Protein AF-A0A7K4NMZ0-F1 (afdb_monomer_lite)

Organism: NCBI:txid2511932

Structure (mmCIF, N/CA/C/O backbone):
data_AF-A0A7K4NMZ0-F1
#
_entry.id   AF-A0A7K4NMZ0-F1
#
loop_
_atom_site.group_PDB
_atom_site.id
_atom_site.type_symbol
_atom_site.label_atom_id
_atom_site.label_alt_id
_atom_site.label_comp_id
_atom_site.label_asym_id
_atom_site.label_entity_id
_atom_site.label_seq_id
_atom_site.pdbx_PDB_ins_code
_atom_site.Cartn_x
_atom_site.Cartn_y
_atom_site.Cartn_z
_atom_site.occupancy
_atom_site.B_iso_or_equiv
_atom_site.auth_seq_id
_atom_site.auth_comp_id
_atom_site.auth_asym_id
_atom_site.auth_atom_id
_atom_site.pdbx_PDB_model_num
ATOM 1 N N . MET A 1 1 ? 37.379 -1.706 27.974 1.00 52.47 1 MET A N 1
ATOM 2 C CA . MET A 1 1 ? 37.315 -2.551 26.764 1.00 52.47 1 MET A CA 1
ATOM 3 C C . MET A 1 1 ? 36.495 -1.760 25.769 1.00 52.47 1 MET A C 1
ATOM 5 O O . MET A 1 1 ? 35.440 -1.287 26.168 1.00 52.47 1 MET A O 1
ATOM 9 N N . THR A 1 2 ? 37.007 -1.510 24.569 1.00 62.53 2 THR A N 1
ATOM 10 C CA . THR A 1 2 ? 36.270 -0.811 23.509 1.00 62.53 2 THR A CA 1
ATOM 11 C C . THR A 1 2 ? 35.179 -1.732 22.975 1.00 62.53 2 THR A C 1
ATOM 13 O O . THR A 1 2 ? 35.456 -2.869 22.596 1.00 62.53 2 THR A O 1
ATOM 16 N N . GLU A 1 3 ? 33.929 -1.272 22.975 1.00 70.31 3 GLU A N 1
ATOM 17 C CA . GLU A 1 3 ? 32.850 -2.012 22.321 1.00 70.31 3 GLU A CA 1
ATOM 18 C C . GLU A 1 3 ? 33.030 -1.940 20.805 1.00 70.31 3 GLU A C 1
ATOM 20 O O . GLU A 1 3 ? 33.290 -0.875 20.247 1.00 70.31 3 GLU A O 1
ATOM 25 N N . GLN A 1 4 ? 32.898 -3.078 20.132 1.00 81.19 4 GLN A N 1
ATOM 26 C CA . GLN A 1 4 ? 32.956 -3.170 18.675 1.00 81.19 4 GLN A CA 1
ATOM 27 C C . GLN A 1 4 ? 31.552 -3.390 18.126 1.00 81.19 4 GLN A C 1
ATOM 29 O O . GLN A 1 4 ? 30.765 -4.152 18.684 1.00 81.19 4 GLN A O 1
ATOM 34 N N . CYS A 1 5 ? 31.235 -2.724 17.020 1.00 77.19 5 CYS A N 1
ATOM 35 C CA . CYS A 1 5 ? 29.976 -2.923 16.323 1.00 77.19 5 CYS A CA 1
ATOM 36 C C . CYS A 1 5 ? 29.894 -4.368 15.790 1.00 77.19 5 CYS A C 1
ATOM 38 O O . CYS A 1 5 ? 30.730 -4.738 14.962 1.00 77.19 5 CYS A O 1
ATOM 40 N N . PRO A 1 6 ? 28.881 -5.171 16.170 1.00 75.31 6 PRO A N 1
ATOM 41 C CA . PRO A 1 6 ? 28.764 -6.559 15.717 1.00 75.31 6 PRO A CA 1
ATOM 42 C C . PRO A 1 6 ? 28.490 -6.684 14.210 1.00 75.31 6 PRO A C 1
ATOM 44 O O . PRO A 1 6 ? 28.797 -7.716 13.623 1.00 75.31 6 PRO A O 1
ATOM 47 N N . MET A 1 7 ? 27.961 -5.633 13.570 1.00 72.81 7 MET A N 1
ATOM 48 C CA . MET A 1 7 ? 27.613 -5.633 12.142 1.00 72.81 7 MET A CA 1
ATOM 49 C C . MET A 1 7 ? 28.792 -5.320 11.208 1.00 72.81 7 MET A C 1
ATOM 51 O O . MET A 1 7 ? 28.787 -5.751 10.060 1.00 72.81 7 MET A O 1
ATOM 55 N N . CYS A 1 8 ? 29.801 -4.564 11.666 1.00 81.88 8 CYS A N 1
ATOM 56 C CA . CYS A 1 8 ? 30.932 -4.148 10.817 1.00 81.88 8 CYS A CA 1
ATOM 57 C C . CYS A 1 8 ? 32.322 -4.271 11.468 1.00 81.88 8 CYS A C 1
ATOM 59 O O . CYS A 1 8 ? 33.316 -3.874 10.863 1.00 81.88 8 CYS A O 1
ATOM 61 N N . GLY A 1 9 ? 32.412 -4.771 12.704 1.00 78.94 9 GLY A N 1
ATOM 62 C CA . GLY A 1 9 ? 33.664 -4.952 13.450 1.00 78.94 9 GLY A CA 1
ATOM 63 C C . GLY A 1 9 ? 34.368 -3.661 13.887 1.00 78.94 9 GLY A C 1
ATOM 64 O O . GLY A 1 9 ? 35.437 -3.723 14.488 1.00 78.94 9 GLY A O 1
ATOM 65 N N . LYS A 1 10 ? 33.808 -2.481 13.592 1.00 80.94 10 LYS A N 1
ATOM 66 C CA . LYS A 1 10 ? 34.442 -1.194 13.903 1.00 80.94 10 LYS A CA 1
ATOM 67 C C . LYS A 1 10 ? 34.235 -0.812 15.368 1.00 80.94 10 LYS A C 1
ATOM 69 O O . LYS A 1 10 ? 33.124 -0.929 15.882 1.00 80.94 10 LYS A O 1
ATOM 74 N N . GLU A 1 11 ? 35.291 -0.339 16.025 1.00 79.12 11 GLU A N 1
ATOM 75 C CA . GLU A 1 11 ? 35.222 0.159 17.403 1.00 79.12 11 GLU A CA 1
ATOM 76 C C . GLU A 1 11 ? 34.283 1.370 17.521 1.00 79.12 11 GLU A C 1
ATOM 78 O O . GLU A 1 11 ? 34.270 2.254 16.659 1.00 79.12 11 GLU A O 1
ATOM 83 N N . ARG A 1 12 ? 33.500 1.403 18.603 1.00 75.00 12 ARG A N 1
ATOM 84 C CA . ARG A 1 12 ? 32.685 2.547 19.013 1.00 75.00 12 ARG A CA 1
ATOM 85 C C . ARG A 1 12 ? 33.610 3.667 19.480 1.00 75.00 12 ARG A C 1
ATOM 87 O O . ARG A 1 12 ? 34.435 3.447 20.365 1.00 75.00 12 ARG A O 1
ATOM 94 N N . ALA A 1 13 ? 33.463 4.864 18.917 1.00 73.19 13 ALA A N 1
ATOM 95 C CA . ALA A 1 13 ? 34.105 6.050 19.473 1.00 73.19 13 ALA A CA 1
ATOM 96 C C . ALA A 1 13 ? 33.302 6.564 20.681 1.00 73.19 13 ALA A C 1
ATOM 98 O O . ALA A 1 13 ? 32.078 6.423 20.730 1.00 73.19 13 ALA A O 1
ATOM 99 N N . ASP A 1 14 ? 33.990 7.148 21.662 1.00 65.56 14 ASP A N 1
ATOM 100 C CA . ASP A 1 14 ? 33.364 7.591 22.910 1.00 65.56 14 ASP A CA 1
ATOM 101 C C . ASP A 1 14 ? 32.238 8.611 22.660 1.00 65.56 14 ASP A C 1
ATOM 103 O O . ASP A 1 14 ? 32.416 9.595 21.942 1.00 65.56 14 ASP A O 1
ATOM 107 N N . GLY A 1 15 ? 31.071 8.369 23.269 1.00 67.25 15 GLY A N 1
ATOM 108 C CA . GLY A 1 15 ? 29.887 9.228 23.144 1.00 67.25 15 GLY A CA 1
ATOM 109 C C . GLY A 1 15 ? 29.023 9.002 21.895 1.00 67.25 15 GLY A C 1
ATOM 110 O O . GLY A 1 15 ? 28.230 9.878 21.564 1.00 67.25 15 GLY A O 1
ATOM 111 N N . GLN A 1 16 ? 29.166 7.873 21.187 1.00 66.50 16 GLN A N 1
ATOM 112 C CA . GLN A 1 16 ? 28.324 7.529 20.030 1.00 66.50 16 GLN A CA 1
ATOM 113 C C . GLN A 1 16 ? 27.330 6.408 20.347 1.00 66.50 16 GLN A C 1
ATOM 115 O O . GLN A 1 16 ? 27.734 5.267 20.566 1.00 66.50 16 GLN A O 1
ATOM 120 N N . ASP A 1 17 ? 26.034 6.717 20.275 1.00 74.94 17 ASP A N 1
ATOM 121 C CA . ASP A 1 17 ? 24.951 5.734 20.437 1.00 74.94 17 ASP A CA 1
ATOM 122 C C . ASP A 1 17 ? 24.754 4.855 19.184 1.00 74.94 17 ASP A C 1
ATOM 124 O O . ASP A 1 17 ? 24.122 3.805 19.243 1.00 74.94 17 ASP A O 1
ATOM 128 N N . TYR A 1 18 ? 25.318 5.245 18.034 1.00 77.44 18 TYR A N 1
ATOM 129 C CA . TYR A 1 18 ? 25.143 4.568 16.745 1.00 77.44 18 TYR A CA 1
ATOM 130 C C . TYR A 1 18 ? 26.445 4.462 15.939 1.00 77.44 18 TYR A C 1
ATOM 132 O O . TYR A 1 18 ? 27.335 5.310 16.006 1.00 77.44 18 TYR A O 1
ATOM 140 N N . CYS A 1 19 ? 26.563 3.400 15.140 1.00 80.12 19 CYS A N 1
ATOM 141 C CA . CYS A 1 19 ? 27.737 3.130 14.322 1.00 80.12 19 CYS A CA 1
ATOM 142 C C . CYS A 1 19 ? 27.757 3.986 13.044 1.00 80.12 19 CYS A C 1
ATOM 144 O O . CYS A 1 19 ? 27.058 3.697 12.073 1.00 80.12 19 CYS A O 1
ATOM 146 N N . LEU A 1 20 ? 28.646 4.984 13.013 1.00 75.50 20 LEU A N 1
ATOM 147 C CA . LEU A 1 20 ? 28.884 5.894 11.880 1.00 75.50 20 LEU A CA 1
ATOM 148 C C . LEU A 1 20 ? 29.565 5.261 10.644 1.00 75.50 20 LEU A C 1
ATOM 150 O O . LEU A 1 20 ? 30.021 5.976 9.752 1.00 75.50 20 LEU A O 1
ATOM 154 N N . THR A 1 21 ? 29.692 3.936 10.564 1.00 79.38 21 THR A N 1
ATOM 155 C CA . THR A 1 21 ? 30.160 3.290 9.328 1.00 79.38 21 THR A CA 1
ATOM 156 C C . THR A 1 21 ? 29.058 3.387 8.274 1.00 79.38 21 THR A C 1
ATOM 158 O O . THR A 1 21 ? 27.929 2.976 8.536 1.00 79.38 21 THR A O 1
ATOM 161 N N . SER A 1 22 ? 29.375 3.907 7.084 1.00 68.75 22 SER A N 1
ATOM 162 C CA . SER A 1 22 ? 28.425 4.034 5.971 1.00 68.75 22 SER A CA 1
ATOM 163 C C . SER A 1 22 ? 27.692 2.714 5.708 1.00 68.75 22 SER A C 1
ATOM 165 O O . SER A 1 22 ? 28.333 1.692 5.474 1.00 68.75 22 SER A O 1
ATOM 167 N N . GLY A 1 23 ? 26.358 2.737 5.775 1.00 68.19 23 GLY A N 1
ATOM 168 C CA . GLY A 1 23 ? 25.500 1.557 5.595 1.00 68.19 23 GLY A CA 1
ATOM 169 C C . GLY A 1 23 ? 25.369 0.622 6.807 1.00 68.19 23 GLY A C 1
ATOM 170 O O . GLY A 1 23 ? 24.676 -0.381 6.702 1.00 68.19 23 GLY A O 1
ATOM 171 N N . CYS A 1 24 ? 26.002 0.916 7.949 1.00 75.00 24 CYS A N 1
ATOM 172 C CA . CYS A 1 24 ? 25.957 0.051 9.134 1.00 75.00 24 CYS A CA 1
ATOM 173 C C . CYS A 1 24 ? 24.815 0.399 10.102 1.00 75.00 24 CYS A C 1
ATOM 175 O O . CYS A 1 24 ? 24.074 -0.489 10.511 1.00 75.00 24 CYS A O 1
ATOM 177 N N . GLY A 1 25 ? 24.689 1.671 10.507 1.00 64.69 25 GLY A N 1
ATOM 178 C CA . GLY A 1 25 ? 23.563 2.198 11.303 1.00 64.69 25 GLY A CA 1
ATOM 179 C C . GLY A 1 25 ? 23.340 1.601 12.705 1.00 64.69 25 GLY A C 1
ATOM 180 O O . GLY A 1 25 ? 22.452 2.056 13.418 1.00 64.69 25 GLY A O 1
ATOM 181 N N . TRP A 1 26 ? 24.122 0.598 13.113 1.00 76.62 26 TRP A N 1
ATOM 182 C CA . TRP A 1 26 ? 23.883 -0.198 14.318 1.00 76.62 26 TRP A CA 1
ATOM 183 C C . TRP A 1 26 ? 23.866 0.633 15.606 1.00 76.62 26 TRP A C 1
ATOM 185 O O . TRP A 1 26 ? 24.840 1.329 15.896 1.00 76.62 26 TRP A O 1
ATOM 195 N N . HIS A 1 27 ? 22.806 0.498 16.404 1.00 78.50 27 HIS A N 1
ATOM 196 C CA . HIS A 1 27 ? 22.667 1.172 17.694 1.00 78.50 27 HIS A CA 1
ATOM 197 C C . HIS A 1 27 ? 23.352 0.378 18.817 1.00 78.50 27 HIS A C 1
ATOM 199 O O . HIS A 1 27 ? 23.087 -0.810 19.014 1.00 78.50 27 HIS A O 1
ATOM 205 N N . PHE A 1 28 ? 24.216 1.032 19.586 1.00 73.44 28 PHE A N 1
ATOM 206 C CA . PHE A 1 28 ? 24.800 0.473 20.799 1.00 73.44 28 PHE A CA 1
ATOM 207 C C . PHE A 1 28 ? 23.790 0.651 21.933 1.00 73.44 28 PHE A C 1
ATOM 209 O O . PHE A 1 28 ? 23.613 1.749 22.451 1.00 73.44 28 PHE A O 1
ATOM 216 N N . ALA A 1 29 ? 23.075 -0.421 22.280 1.00 61.25 29 ALA A N 1
ATOM 217 C CA . ALA A 1 29 ? 22.102 -0.394 23.366 1.00 61.25 29 ALA A CA 1
ATOM 218 C C . ALA A 1 29 ? 22.788 -0.026 24.693 1.00 61.25 29 ALA A C 1
ATOM 220 O O . ALA A 1 29 ? 23.598 -0.788 25.214 1.00 61.25 29 ALA A O 1
ATOM 221 N N . SER A 1 30 ? 22.461 1.150 25.222 1.00 54.56 30 SER A N 1
ATOM 222 C CA . SER A 1 30 ? 22.837 1.597 26.558 1.00 54.56 30 SER A CA 1
ATOM 223 C C . SER A 1 30 ? 21.723 1.233 27.543 1.00 54.56 30 SER A C 1
ATOM 225 O O . SER A 1 30 ? 20.548 1.503 27.296 1.00 54.56 30 SER A O 1
ATOM 227 N N . ASP A 1 31 ? 22.091 0.578 28.647 1.00 42.75 31 ASP A N 1
ATOM 228 C CA . ASP A 1 31 ? 21.143 0.043 29.630 1.00 42.75 31 ASP A CA 1
ATOM 229 C C . ASP A 1 31 ? 20.302 1.154 30.282 1.00 42.75 31 ASP A C 1
ATOM 231 O O . ASP A 1 31 ? 20.745 1.843 31.207 1.00 42.75 31 ASP A O 1
ATOM 235 N N . ILE A 1 32 ? 19.048 1.300 29.844 1.00 38.22 32 ILE A N 1
ATOM 236 C CA . ILE A 1 32 ? 18.048 2.063 30.592 1.00 38.22 32 ILE A CA 1
ATOM 237 C C . ILE A 1 32 ? 17.656 1.226 31.810 1.00 38.22 32 ILE A C 1
ATOM 239 O O . ILE A 1 32 ? 16.907 0.254 31.706 1.00 38.22 32 ILE A O 1
ATOM 243 N N . VAL A 1 33 ? 18.151 1.625 32.981 1.00 41.12 33 VAL A N 1
ATOM 244 C CA . VAL A 1 33 ? 17.684 1.097 34.266 1.00 41.12 33 VAL A CA 1
ATOM 245 C C . VAL A 1 33 ? 16.221 1.507 34.450 1.00 41.12 33 VAL A C 1
ATOM 247 O O . VAL A 1 33 ? 15.921 2.663 34.742 1.00 41.12 33 VAL A O 1
ATOM 250 N N . VAL A 1 34 ? 15.307 0.556 34.257 1.00 36.88 34 VAL A N 1
ATOM 251 C CA . VAL A 1 34 ? 13.873 0.749 34.500 1.00 36.88 34 VAL A CA 1
ATOM 252 C C . VAL A 1 34 ? 13.608 0.678 36.005 1.00 36.88 34 VAL A C 1
ATOM 254 O O . VAL A 1 34 ? 13.767 -0.381 36.610 1.00 36.88 34 VAL A O 1
ATOM 257 N N . ASP A 1 35 ? 13.193 1.797 36.599 1.00 34.94 35 ASP A N 1
ATOM 258 C CA . ASP A 1 35 ? 12.748 1.875 37.996 1.00 34.94 35 ASP A CA 1
ATOM 259 C C . ASP A 1 35 ? 11.248 1.503 38.102 1.00 34.94 35 ASP A C 1
ATOM 261 O O . ASP A 1 35 ? 10.404 2.190 37.513 1.00 34.94 35 ASP A O 1
ATOM 265 N N . PRO A 1 36 ? 10.870 0.406 38.788 1.00 41.12 36 PRO A N 1
ATOM 266 C CA . PRO A 1 36 ? 9.517 -0.142 38.734 1.00 41.12 36 PRO A CA 1
ATOM 267 C C . PRO A 1 36 ? 8.569 0.462 39.791 1.00 41.12 36 PRO A C 1
ATOM 269 O O . PRO A 1 36 ? 8.047 -0.259 40.642 1.00 41.12 36 PRO A O 1
ATOM 272 N N . GLN A 1 37 ? 8.284 1.771 39.727 1.00 37.66 37 GLN A N 1
ATOM 273 C CA . GLN A 1 37 ? 7.211 2.404 40.521 1.00 37.66 37 GLN A CA 1
ATOM 274 C C . GLN A 1 37 ? 6.421 3.484 39.747 1.00 37.66 37 GLN A C 1
ATOM 276 O O . GLN A 1 37 ? 6.639 4.678 39.936 1.00 37.66 37 GLN A O 1
ATOM 281 N N . SER A 1 38 ? 5.440 3.086 38.920 1.00 42.28 38 SER A N 1
ATOM 282 C CA . SER A 1 38 ? 4.486 4.038 38.304 1.00 42.28 38 SER A CA 1
ATOM 283 C C . SER A 1 38 ? 3.100 3.444 37.965 1.00 42.28 38 SER A C 1
ATOM 285 O O . SER A 1 38 ? 2.512 3.754 36.934 1.00 42.28 38 SER A O 1
ATOM 287 N N . GLU A 1 39 ? 2.530 2.602 38.835 1.00 36.00 39 GLU A N 1
ATOM 288 C CA . GLU A 1 39 ? 1.160 2.063 38.645 1.00 36.00 39 GLU A CA 1
ATOM 289 C C . GLU A 1 39 ? 0.047 2.893 39.329 1.00 36.00 39 GLU A C 1
ATOM 291 O O . GLU A 1 39 ? -1.106 2.476 39.373 1.00 36.00 39 GLU A O 1
ATOM 296 N N . HIS A 1 40 ? 0.355 4.083 39.864 1.00 37.19 40 HIS A N 1
ATOM 297 C CA . HIS A 1 40 ? -0.570 4.844 40.727 1.00 37.19 40 HIS A CA 1
ATOM 298 C C . HIS A 1 40 ? -1.050 6.211 40.195 1.00 37.19 40 HIS A C 1
ATOM 300 O O . HIS A 1 40 ? -1.701 6.950 40.931 1.00 37.19 40 HIS A O 1
ATOM 306 N N . SER A 1 41 ? -0.783 6.563 38.931 1.00 37.62 41 SER A N 1
ATOM 307 C CA . SER A 1 41 ? -1.159 7.871 38.353 1.00 37.62 41 SER A CA 1
ATOM 308 C C . SER A 1 41 ? -2.483 7.897 37.569 1.00 37.62 41 SER A C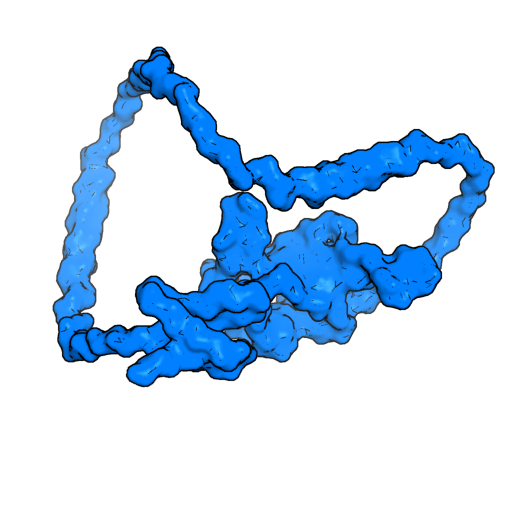 1
ATOM 310 O O . SER A 1 41 ? -3.033 8.976 37.360 1.00 37.62 41 SER A O 1
ATOM 312 N N . TYR A 1 42 ? -3.030 6.743 37.169 1.00 39.34 42 TYR A N 1
ATOM 313 C CA . TYR A 1 42 ? -4.131 6.667 36.189 1.00 39.34 42 TYR A CA 1
ATOM 314 C C . TYR A 1 42 ? -5.473 7.267 36.662 1.00 39.34 42 TYR A C 1
ATOM 316 O O . TYR A 1 42 ? -6.258 7.748 35.850 1.00 39.34 42 TYR A O 1
ATOM 324 N N . ILE A 1 43 ? -5.737 7.284 37.975 1.00 43.09 43 ILE A N 1
ATOM 325 C CA . ILE A 1 43 ? -7.059 7.637 38.536 1.00 43.09 43 ILE A CA 1
ATOM 326 C C . ILE A 1 43 ? -7.213 9.151 38.819 1.00 43.09 43 ILE A C 1
ATOM 328 O O . ILE A 1 43 ? -8.326 9.631 38.994 1.00 43.09 43 ILE A O 1
ATOM 332 N N . GLN A 1 44 ? -6.133 9.947 38.812 1.00 38.38 44 GLN A N 1
ATOM 333 C CA . GLN A 1 44 ? -6.215 11.405 39.057 1.00 38.38 44 GLN A CA 1
ATOM 334 C C . GLN A 1 44 ? -6.377 12.260 37.785 1.00 38.38 44 GLN A C 1
ATOM 336 O O . GLN A 1 44 ? -6.601 13.468 37.875 1.00 38.38 44 GLN A O 1
ATOM 341 N N . SER A 1 45 ? -6.255 11.664 36.597 1.00 52.78 45 SER A N 1
ATOM 342 C CA . SER A 1 45 ? -6.326 12.381 35.315 1.00 52.78 45 SER A CA 1
ATOM 343 C C . SER A 1 45 ? -7.748 12.656 34.813 1.00 52.78 45 SER A C 1
ATOM 345 O O . SER A 1 45 ? -7.942 13.639 34.099 1.00 52.78 45 SER A O 1
ATOM 347 N N . GLU A 1 46 ? -8.736 11.833 35.178 1.00 45.25 46 GLU A N 1
ATOM 348 C CA . GLU A 1 46 ? -10.101 11.942 34.636 1.00 45.25 46 GLU A CA 1
ATOM 349 C C . GLU A 1 46 ? -10.889 13.114 35.247 1.00 45.25 46 GLU A C 1
ATOM 351 O O . GLU A 1 46 ? -11.391 13.955 34.499 1.00 45.25 46 GLU A O 1
ATOM 356 N N . GLU A 1 47 ? -10.904 13.264 36.582 1.00 48.47 47 GLU A N 1
ATOM 357 C CA . GLU A 1 47 ? -11.570 14.400 37.260 1.00 48.47 47 GLU A CA 1
ATOM 358 C C . GLU A 1 47 ? -11.066 15.761 36.744 1.00 48.47 47 GLU A C 1
ATOM 360 O O . GLU A 1 47 ? -11.847 16.689 36.518 1.00 48.47 47 GLU A O 1
ATOM 365 N N . LYS A 1 48 ? -9.758 15.870 36.476 1.00 44.56 48 LYS A N 1
ATOM 366 C CA . LYS A 1 48 ? -9.128 17.110 36.003 1.00 44.56 48 LYS A CA 1
ATOM 367 C C . LYS A 1 48 ? -9.467 17.454 34.544 1.00 44.56 48 LYS A C 1
ATOM 369 O O . LYS A 1 48 ? -9.378 18.618 34.151 1.00 44.56 48 LYS A O 1
ATOM 374 N N . TRP A 1 49 ? -9.853 16.470 33.731 1.00 42.25 49 TRP A N 1
ATOM 375 C CA . TRP A 1 49 ? -10.264 16.686 32.340 1.00 42.25 49 TRP A CA 1
ATOM 376 C C . TRP A 1 49 ? -11.696 17.230 32.246 1.00 42.25 49 TRP A C 1
ATOM 378 O O . TRP A 1 49 ? -11.975 18.131 31.450 1.00 42.25 49 TRP A O 1
ATOM 388 N N . GLU A 1 50 ? -12.606 16.736 33.088 1.00 51.12 50 GLU A N 1
ATOM 389 C CA . GLU A 1 50 ? -14.014 17.152 33.072 1.00 51.12 50 GLU A CA 1
ATOM 390 C C . GLU A 1 50 ? -14.253 18.549 33.661 1.00 51.12 50 GLU A C 1
ATOM 392 O O . GLU A 1 50 ? -15.191 19.238 33.245 1.00 51.12 50 GLU A O 1
ATOM 397 N N . GLU A 1 51 ? -13.396 18.998 34.581 1.00 50.47 51 GLU A N 1
ATOM 398 C CA . GLU A 1 51 ? -13.418 20.368 35.103 1.00 50.47 51 GLU A CA 1
ATOM 399 C C . GLU A 1 51 ? -12.950 21.376 34.033 1.00 50.47 51 GLU A C 1
ATOM 401 O O . GLU A 1 51 ? -13.670 22.323 33.711 1.00 50.47 51 GLU A O 1
ATOM 406 N N . ASN A 1 52 ? -11.830 21.089 33.359 1.00 52.09 52 ASN A N 1
ATOM 407 C CA . ASN A 1 52 ? -11.272 21.918 32.281 1.00 52.09 52 ASN A CA 1
ATOM 408 C C . ASN A 1 52 ? -12.238 22.043 31.076 1.00 52.09 52 ASN A C 1
ATOM 410 O O . ASN A 1 52 ? -12.462 23.126 30.530 1.00 52.09 52 ASN A O 1
ATOM 414 N N . LYS A 1 53 ? -12.937 20.952 30.725 1.00 52.31 53 LYS A N 1
ATOM 415 C CA . LYS A 1 53 ? -13.979 20.946 29.680 1.00 52.31 53 LYS A CA 1
ATOM 416 C C . LYS A 1 53 ? -15.163 21.879 29.986 1.00 52.31 53 LYS A C 1
ATOM 418 O O . LYS A 1 53 ? -15.786 22.381 29.049 1.00 52.31 53 LYS A O 1
ATOM 423 N N . LYS A 1 54 ? -15.494 22.112 31.263 1.00 53.81 54 LYS A N 1
ATOM 424 C CA . LYS A 1 54 ? -16.559 23.050 31.677 1.00 53.81 54 LYS A CA 1
ATOM 425 C C . LYS A 1 54 ? -16.096 24.506 31.669 1.00 53.81 54 LYS A C 1
ATOM 427 O O . LYS A 1 54 ? -16.916 25.387 31.422 1.00 53.81 54 LYS A O 1
ATOM 432 N N . GLU A 1 55 ? -14.812 24.759 31.903 1.00 49.81 55 GLU A N 1
ATOM 433 C CA . GLU A 1 55 ? -14.227 26.103 31.867 1.00 49.81 55 GLU A CA 1
ATOM 434 C C . GLU A 1 55 ? -14.163 26.639 30.424 1.00 49.81 55 GLU A C 1
ATOM 436 O O . GLU A 1 55 ? -14.713 27.703 30.131 1.00 49.81 55 GLU A O 1
ATOM 441 N N . MET A 1 56 ? -13.656 25.834 29.480 1.00 48.31 56 MET A N 1
ATOM 442 C CA . MET A 1 56 ? -13.536 26.201 28.056 1.00 48.31 56 MET A CA 1
ATOM 443 C C . MET A 1 56 ? -14.867 26.516 27.342 1.00 48.31 56 MET A C 1
ATOM 445 O O . MET A 1 56 ? -14.858 27.155 26.292 1.00 48.31 56 MET A O 1
ATOM 449 N N . GLN A 1 57 ? -16.015 26.077 27.870 1.00 49.19 57 GLN A N 1
ATOM 450 C CA . GLN A 1 57 ? -17.335 26.379 27.289 1.00 49.19 57 GLN A CA 1
ATOM 451 C C . GLN A 1 57 ? -17.939 27.705 27.778 1.00 49.19 57 GLN A C 1
ATOM 453 O O . GLN A 1 57 ? -18.995 28.106 27.289 1.00 49.19 57 GLN A O 1
ATOM 458 N N . LYS A 1 58 ? -17.297 28.390 28.733 1.00 44.94 58 LYS A N 1
ATOM 459 C CA . LYS A 1 58 ? -17.815 29.626 29.335 1.00 44.94 58 LYS A CA 1
ATOM 460 C C . LYS A 1 58 ? -17.234 30.908 28.724 1.00 44.94 58 LYS A C 1
ATOM 462 O O . LYS A 1 58 ? -17.863 31.955 28.842 1.00 44.94 58 LYS A O 1
ATOM 467 N N . GLU A 1 59 ? -16.087 30.829 28.048 1.00 46.28 59 GLU A N 1
ATOM 468 C CA . GLU A 1 59 ? -15.350 31.987 27.513 1.00 46.28 59 GLU A CA 1
ATOM 469 C C . GLU A 1 59 ? -15.275 32.005 25.974 1.00 46.28 59 GLU A C 1
ATOM 471 O O . GLU A 1 59 ? -14.200 32.047 25.380 1.00 46.28 59 GLU A O 1
ATOM 476 N N . GLN A 1 60 ? -16.433 32.005 25.303 1.00 40.62 60 GLN A N 1
ATOM 477 C CA . GLN A 1 60 ? -16.524 32.390 23.887 1.00 40.62 60 GLN A CA 1
ATOM 478 C C . GLN A 1 60 ? -17.302 33.701 23.714 1.00 40.62 60 GLN A C 1
ATOM 480 O O . GLN A 1 60 ? -18.477 33.704 23.350 1.00 40.62 60 GLN A O 1
ATOM 485 N N . GLU A 1 61 ? -16.608 34.825 23.902 1.00 38.34 61 GLU A N 1
ATOM 486 C CA . GLU A 1 61 ? -16.893 36.050 23.144 1.00 38.34 61 GLU A CA 1
ATOM 487 C C . GLU A 1 61 ? -15.833 36.214 22.036 1.00 38.34 61 GLU A C 1
ATOM 489 O O . GLU A 1 61 ? -14.667 35.871 22.247 1.00 38.34 61 GLU A O 1
ATOM 494 N N . PRO A 1 62 ? -16.200 36.697 20.834 1.00 37.69 62 PRO A N 1
ATOM 495 C CA . PRO A 1 62 ? -15.298 36.696 19.684 1.00 37.69 62 PRO A CA 1
ATOM 496 C C . PRO A 1 62 ? -14.272 37.846 19.750 1.00 37.69 62 PRO A C 1
ATOM 498 O O . PRO A 1 62 ? -14.674 39.015 19.790 1.00 37.69 62 PRO A O 1
ATOM 501 N N . PRO A 1 63 ? -12.954 37.574 19.683 1.00 35.84 63 PRO A N 1
ATOM 502 C CA . PRO A 1 63 ? -11.955 38.632 19.616 1.00 35.84 63 PRO A CA 1
ATOM 503 C C . PRO A 1 63 ? -11.963 39.323 18.244 1.00 35.84 63 PRO A C 1
ATOM 505 O O . PRO A 1 63 ? -11.926 38.689 17.189 1.00 35.84 63 PRO A O 1
ATOM 508 N N . LYS A 1 64 ? -11.985 40.658 18.272 1.00 30.11 64 LYS A N 1
ATOM 509 C CA . LYS A 1 64 ? -11.725 41.522 17.113 1.00 30.11 64 LYS A CA 1
ATOM 510 C C . LYS A 1 64 ? -10.220 41.723 16.903 1.00 30.11 64 LYS A C 1
ATOM 512 O O . LYS A 1 64 ? -9.465 41.754 17.869 1.00 30.11 64 LYS A O 1
ATOM 517 N N . SER A 1 65 ? -9.884 42.077 15.659 1.00 37.38 65 SER A N 1
ATOM 518 C CA . SER A 1 65 ? -8.656 42.755 15.192 1.00 37.38 65 SER A CA 1
ATOM 519 C C . SER A 1 65 ? -7.320 42.000 15.255 1.00 37.38 65 SER A C 1
ATOM 521 O O . SER A 1 65 ? -6.881 41.519 16.293 1.00 37.38 65 SER A O 1
ATOM 523 N N . GLU A 1 66 ? -6.652 42.000 14.100 1.00 43.09 66 GLU A N 1
ATOM 524 C CA . GLU A 1 66 ? -5.237 41.675 13.890 1.00 43.09 66 GLU A CA 1
ATOM 525 C C . GLU A 1 66 ? -4.302 42.651 14.630 1.00 43.09 66 GLU A C 1
ATOM 527 O O . GLU A 1 66 ? -4.688 43.789 14.918 1.00 43.09 66 GLU A O 1
ATOM 532 N N . PRO A 1 67 ? -3.027 42.269 14.801 1.00 42.25 67 PRO A N 1
ATOM 533 C CA . PRO A 1 67 ? -1.924 43.219 14.788 1.00 42.25 67 PRO A CA 1
ATOM 534 C C . PRO A 1 67 ? -0.934 42.942 13.642 1.00 42.25 67 PRO A C 1
ATOM 536 O O . PRO A 1 67 ? -0.417 41.836 13.487 1.00 42.25 67 PRO A O 1
ATOM 539 N N . GLU A 1 68 ? -0.610 43.987 12.879 1.00 43.53 68 GLU A N 1
ATOM 540 C CA . GLU A 1 68 ? 0.521 43.985 11.947 1.00 43.53 68 GLU A CA 1
ATOM 541 C C . GLU A 1 68 ? 1.854 43.829 12.702 1.00 43.53 68 GLU A C 1
ATOM 543 O O . GLU A 1 68 ? 2.114 44.557 13.663 1.00 43.53 68 GLU A O 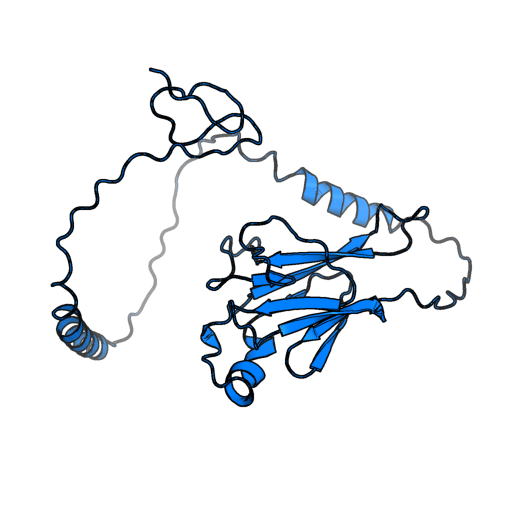1
ATOM 548 N N . PHE A 1 69 ? 2.753 42.960 12.225 1.00 30.42 69 PHE A N 1
ATOM 549 C CA . PHE A 1 69 ? 4.161 42.995 12.639 1.00 30.42 69 PHE A CA 1
ATOM 550 C C . PHE A 1 69 ? 5.120 42.582 11.512 1.00 30.42 69 PHE A C 1
ATOM 552 O O . PHE A 1 69 ? 5.751 41.529 11.542 1.00 30.42 69 PHE A O 1
ATOM 559 N N . PHE A 1 70 ? 5.254 43.452 10.509 1.00 34.53 70 PHE A N 1
ATOM 560 C CA . PHE A 1 70 ? 6.384 43.432 9.577 1.00 34.53 70 PHE A CA 1
ATOM 561 C C . PHE A 1 70 ? 7.369 44.554 9.922 1.00 34.53 70 PHE A C 1
ATOM 563 O O . PHE A 1 70 ? 7.013 45.729 9.808 1.00 34.53 70 PHE A O 1
ATOM 570 N N . LYS A 1 71 ? 8.612 44.187 10.271 1.00 31.91 71 LYS A N 1
ATOM 571 C CA . LYS A 1 71 ? 9.860 44.929 9.982 1.00 31.91 71 LYS A CA 1
ATOM 572 C C . LYS A 1 71 ? 11.092 44.152 10.465 1.00 31.91 71 LYS A C 1
ATOM 574 O O . LYS A 1 71 ? 11.101 43.720 11.606 1.00 31.91 71 LYS A O 1
ATOM 579 N N . GLU A 1 72 ? 12.088 44.037 9.574 1.00 34.56 72 GLU A N 1
ATOM 580 C CA . GLU A 1 72 ? 13.553 44.051 9.820 1.00 34.56 72 GLU A CA 1
ATOM 581 C C . GLU A 1 72 ? 14.085 43.302 11.076 1.00 34.56 72 GLU A C 1
ATOM 583 O O . GLU A 1 72 ? 13.788 43.698 12.194 1.00 34.56 72 GLU A O 1
ATOM 588 N N . ARG A 1 73 ? 14.961 42.281 11.028 1.00 32.59 73 ARG A N 1
ATOM 589 C CA . ARG A 1 73 ? 16.218 42.075 10.253 1.00 32.59 73 ARG A CA 1
ATOM 590 C C . ARG A 1 73 ? 16.845 40.702 10.624 1.00 32.59 73 ARG A C 1
ATOM 592 O O . ARG A 1 73 ? 16.302 40.041 11.501 1.00 32.59 73 ARG A O 1
ATOM 599 N N . ASP A 1 74 ? 17.960 40.192 10.081 1.00 30.78 74 ASP A N 1
ATOM 600 C CA . ASP A 1 74 ? 18.929 40.603 9.033 1.00 30.78 74 ASP A CA 1
ATOM 601 C C . ASP A 1 74 ? 19.544 39.316 8.401 1.00 30.78 74 ASP A C 1
ATOM 603 O O . ASP A 1 74 ? 19.361 38.221 8.936 1.00 30.78 74 ASP A O 1
ATOM 607 N N . GLU A 1 75 ? 20.306 39.408 7.304 1.00 42.38 75 GLU A N 1
ATOM 608 C CA . GLU A 1 75 ? 20.998 38.252 6.688 1.00 42.38 75 GLU A CA 1
ATOM 609 C C . GLU A 1 75 ? 22.238 37.782 7.481 1.00 42.38 75 GLU A C 1
ATOM 611 O O . GLU A 1 75 ? 23.122 38.593 7.755 1.00 42.38 75 GLU A O 1
ATOM 616 N N . LYS A 1 76 ? 22.399 36.463 7.697 1.00 33.09 76 LYS A N 1
ATOM 617 C CA . LYS A 1 76 ? 23.686 35.743 7.517 1.00 33.09 76 LYS A CA 1
ATOM 618 C C . LYS A 1 76 ? 23.464 34.264 7.195 1.00 33.09 76 LYS A C 1
ATOM 620 O O . LYS A 1 76 ? 22.784 33.557 7.929 1.00 33.09 76 LYS A O 1
ATOM 625 N N . ALA A 1 77 ? 24.076 33.811 6.104 1.00 33.81 77 ALA A N 1
ATOM 626 C CA . ALA A 1 77 ? 23.949 32.449 5.600 1.00 33.81 77 ALA A CA 1
ATOM 627 C C . ALA A 1 77 ? 24.722 31.407 6.428 1.00 33.81 77 ALA A C 1
ATOM 629 O O . ALA A 1 77 ? 25.803 31.680 6.954 1.00 33.81 77 ALA A O 1
ATOM 630 N N . SER A 1 78 ? 24.212 30.176 6.407 1.00 32.56 78 SER A N 1
ATOM 631 C CA . SER A 1 78 ? 25.018 28.960 6.523 1.00 32.56 78 SER A CA 1
ATOM 632 C C . SER A 1 78 ? 24.789 28.088 5.285 1.00 32.56 78 SER A C 1
ATOM 634 O O . SER A 1 78 ? 23.980 27.158 5.300 1.00 32.56 78 SER A O 1
ATOM 636 N N . ASP A 1 79 ? 25.498 28.410 4.201 1.00 40.19 79 ASP A N 1
ATOM 637 C CA . ASP A 1 79 ? 25.643 27.525 3.043 1.00 40.19 79 ASP A CA 1
ATOM 638 C C . ASP A 1 79 ? 26.226 26.172 3.476 1.00 40.19 79 ASP A C 1
ATOM 640 O O . ASP A 1 79 ? 27.316 26.115 4.044 1.00 40.19 79 ASP A O 1
ATOM 644 N N . SER A 1 80 ? 25.495 25.085 3.212 1.00 37.88 80 SER A N 1
ATOM 645 C CA . SER A 1 80 ? 26.033 23.713 3.050 1.00 37.88 80 SER A CA 1
ATOM 646 C C . SER A 1 80 ? 24.947 22.658 2.796 1.00 37.88 80 SER A C 1
ATOM 648 O O . SER A 1 80 ? 25.266 21.589 2.287 1.00 37.88 80 SER A O 1
ATOM 650 N N . PHE A 1 81 ? 23.671 22.932 3.105 1.00 37.41 81 PHE A N 1
ATOM 651 C CA . PHE A 1 81 ? 22.595 21.924 3.049 1.00 37.41 81 PHE A CA 1
ATOM 652 C C . PHE A 1 81 ? 21.551 22.147 1.932 1.00 37.41 81 PHE A C 1
ATOM 654 O O . PHE A 1 81 ? 20.377 21.833 2.094 1.00 37.41 81 PHE A O 1
ATOM 661 N N . ILE A 1 82 ? 21.970 22.675 0.774 1.00 41.84 82 ILE A N 1
ATOM 662 C CA . ILE A 1 82 ? 21.148 22.758 -0.454 1.00 41.84 82 ILE A CA 1
ATOM 663 C C . ILE A 1 82 ? 21.971 22.226 -1.644 1.00 41.84 82 ILE A C 1
ATOM 665 O O . ILE A 1 82 ? 22.311 22.957 -2.569 1.00 41.84 82 ILE A O 1
ATOM 669 N N . GLN A 1 83 ? 22.341 20.940 -1.616 1.00 36.28 83 GLN A N 1
ATOM 670 C CA . GLN A 1 83 ? 22.938 20.265 -2.786 1.00 36.28 83 GLN A CA 1
ATOM 671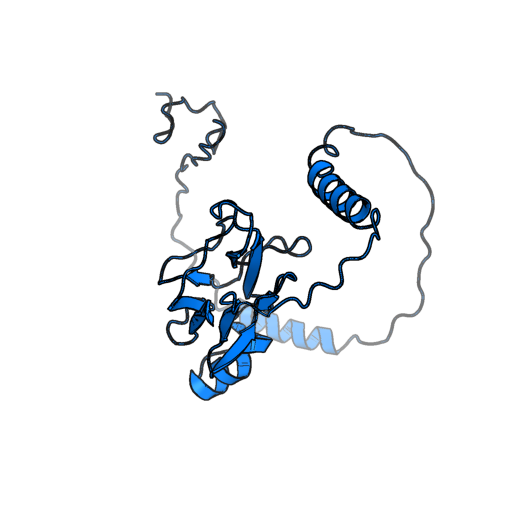 C C . GLN A 1 83 ? 22.235 18.944 -3.135 1.00 36.28 83 GLN A C 1
ATOM 673 O O . GLN A 1 83 ? 21.916 18.730 -4.305 1.00 36.28 83 GLN A O 1
ATOM 678 N N . SER A 1 84 ? 21.877 18.122 -2.141 1.00 46.16 84 SER A N 1
ATOM 679 C CA . SER A 1 84 ? 21.280 16.790 -2.357 1.00 46.16 84 SER A CA 1
ATOM 680 C C . SER A 1 84 ? 19.835 16.779 -2.872 1.00 46.16 84 SER A C 1
ATOM 682 O O . SER A 1 84 ? 19.374 15.749 -3.344 1.00 46.16 84 SER A O 1
ATOM 684 N N . ASN A 1 85 ? 19.107 17.902 -2.819 1.00 42.34 85 ASN A N 1
ATOM 685 C CA . ASN A 1 85 ? 17.733 17.969 -3.340 1.00 42.34 85 ASN A CA 1
ATOM 686 C C . ASN A 1 85 ? 17.660 18.405 -4.815 1.00 42.34 85 ASN A C 1
ATOM 688 O O . ASN A 1 85 ? 16.575 18.631 -5.333 1.00 42.34 85 ASN A O 1
ATOM 692 N N . SER A 1 86 ? 18.809 18.590 -5.477 1.00 53.97 86 SER A N 1
ATOM 693 C CA . SER A 1 86 ? 18.872 19.223 -6.798 1.00 53.97 86 SER A CA 1
ATOM 694 C C . SER A 1 86 ? 19.043 18.259 -7.971 1.00 53.97 86 SER A C 1
ATOM 696 O O . SER A 1 86 ? 19.065 18.729 -9.101 1.00 53.97 86 SER A O 1
ATOM 698 N N . GLU A 1 87 ? 19.226 16.959 -7.742 1.00 42.56 87 GLU A N 1
ATOM 699 C CA . GLU A 1 87 ? 19.434 15.978 -8.820 1.00 42.56 87 GLU A CA 1
ATOM 700 C C . GLU A 1 87 ? 18.093 15.403 -9.302 1.00 42.56 87 GLU A C 1
ATOM 702 O O . GLU A 1 87 ? 17.772 15.529 -10.480 1.00 42.56 87 GLU A O 1
ATOM 707 N N . TRP A 1 88 ? 17.220 14.953 -8.391 1.00 47.00 88 TRP A N 1
ATOM 708 C CA . TRP A 1 88 ? 15.913 14.383 -8.757 1.00 47.00 88 TRP A CA 1
ATOM 709 C C . TRP A 1 88 ? 14.965 15.372 -9.475 1.00 47.00 88 TRP A C 1
ATOM 711 O O . TRP A 1 88 ? 14.231 14.980 -10.381 1.00 47.00 88 TRP A O 1
ATOM 721 N N . GLU A 1 89 ? 14.998 16.669 -9.138 1.00 49.06 89 GLU A N 1
ATOM 722 C CA . GLU A 1 89 ? 14.220 17.699 -9.856 1.00 49.06 89 GLU A CA 1
ATOM 723 C C . GLU A 1 89 ? 14.808 18.064 -11.231 1.00 49.06 89 GLU A C 1
ATOM 725 O O . GLU A 1 89 ? 14.083 18.576 -12.090 1.00 49.06 89 GLU A O 1
ATOM 730 N N . LYS A 1 90 ? 16.110 17.831 -11.456 1.00 53.38 90 LYS A N 1
ATOM 731 C CA . LYS A 1 90 ? 16.757 18.074 -12.756 1.00 53.38 90 LYS A CA 1
ATOM 732 C C . LYS A 1 90 ? 16.464 16.941 -13.726 1.00 53.38 90 LYS A C 1
ATOM 734 O O . LYS A 1 90 ? 16.055 17.234 -14.847 1.00 53.38 90 LYS A O 1
ATOM 739 N N . ASP A 1 91 ? 16.567 15.693 -13.276 1.00 51.53 91 ASP A N 1
ATOM 740 C CA . ASP A 1 91 ? 16.245 14.517 -14.092 1.00 51.53 91 ASP A CA 1
ATOM 741 C C . ASP A 1 91 ? 14.788 14.574 -14.582 1.00 51.53 91 ASP A C 1
ATOM 743 O O . ASP A 1 91 ? 14.519 14.384 -15.771 1.00 51.53 91 ASP A O 1
ATOM 747 N N . ARG A 1 92 ? 13.853 14.987 -13.709 1.00 56.66 92 ARG A N 1
ATOM 748 C CA . ARG A 1 92 ? 12.444 15.198 -14.086 1.00 56.66 92 ARG A CA 1
ATOM 749 C C . ARG A 1 92 ? 12.271 16.226 -15.212 1.00 56.66 92 ARG A C 1
ATOM 751 O O . ARG A 1 92 ? 11.513 15.994 -16.150 1.00 56.66 92 ARG A O 1
ATOM 758 N N . LYS A 1 93 ? 12.985 17.356 -15.140 1.00 54.59 93 LYS A N 1
ATOM 759 C CA . LYS A 1 93 ? 12.924 18.421 -16.158 1.00 54.59 93 LYS A CA 1
ATOM 760 C C . LYS A 1 93 ? 13.626 18.065 -17.464 1.00 54.59 93 LYS A C 1
ATOM 762 O O . LYS A 1 93 ? 13.257 18.609 -18.501 1.00 54.59 93 LYS A O 1
ATOM 767 N N . GLN A 1 94 ? 14.627 17.188 -17.433 1.00 51.03 94 GLN A N 1
ATOM 768 C CA . GLN A 1 94 ? 15.282 16.732 -18.656 1.00 51.03 94 GLN A CA 1
ATOM 769 C C . GLN A 1 94 ? 14.355 15.812 -19.467 1.00 51.03 94 GLN A C 1
ATOM 771 O O . GLN A 1 94 ? 14.218 16.007 -20.673 1.00 51.03 94 GLN A O 1
ATOM 776 N N . MET A 1 95 ? 13.629 14.902 -18.807 1.00 54.09 95 MET A N 1
ATOM 777 C CA . MET A 1 95 ? 12.628 14.049 -19.468 1.00 54.09 95 MET A CA 1
ATOM 778 C C . MET A 1 95 ? 11.464 14.855 -20.077 1.00 54.09 95 MET A C 1
ATOM 780 O O . MET A 1 95 ? 11.048 14.584 -21.204 1.00 54.09 95 MET A O 1
ATOM 784 N N . GLU A 1 96 ? 10.976 15.888 -19.378 1.00 52.88 96 GLU A N 1
ATOM 785 C CA . GLU A 1 96 ? 9.953 16.810 -19.904 1.00 52.88 96 GLU A CA 1
ATOM 786 C C . GLU A 1 96 ? 10.432 17.541 -21.186 1.00 52.88 96 GLU A C 1
ATOM 788 O O . GLU A 1 96 ? 9.632 17.766 -22.090 1.00 52.88 96 GLU A O 1
ATOM 793 N N . ALA A 1 97 ? 11.728 17.855 -21.326 1.00 48.06 97 ALA A N 1
ATOM 794 C CA . ALA A 1 97 ? 12.274 18.577 -22.486 1.00 48.06 97 ALA A CA 1
ATOM 795 C C . ALA A 1 97 ? 12.603 17.694 -23.709 1.00 48.06 97 ALA A C 1
ATOM 797 O O . ALA A 1 97 ? 12.585 18.179 -24.842 1.00 48.06 97 ALA A O 1
ATOM 798 N N . GLU A 1 98 ? 12.910 16.409 -23.511 1.00 45.81 98 GLU A N 1
ATOM 799 C CA . GLU A 1 98 ? 13.260 15.487 -24.606 1.00 45.81 98 GLU A CA 1
ATOM 800 C C . GLU A 1 98 ? 12.017 14.908 -25.319 1.00 45.81 98 GLU A C 1
ATOM 802 O O . GLU A 1 98 ? 12.113 14.444 -26.456 1.00 45.81 98 GLU A O 1
ATOM 807 N N . SER A 1 99 ? 10.828 15.024 -24.714 1.00 48.62 99 SER A N 1
ATOM 808 C CA . SER A 1 99 ? 9.556 14.551 -25.288 1.00 48.62 99 SER A CA 1
ATOM 809 C C . SER A 1 99 ? 8.923 15.471 -26.353 1.00 48.62 99 SER A C 1
ATOM 811 O O . SER A 1 99 ? 8.052 15.022 -27.098 1.00 48.62 99 SER A O 1
ATOM 813 N N . GLU A 1 100 ? 9.376 16.724 -26.505 1.00 43.78 100 GLU A N 1
ATOM 814 C CA . GLU A 1 100 ? 8.773 17.704 -27.435 1.00 43.78 100 GLU A CA 1
ATOM 815 C C . GLU A 1 100 ? 9.515 17.885 -28.780 1.00 43.78 100 GLU A C 1
ATOM 817 O O . GLU A 1 100 ? 9.187 18.783 -29.558 1.00 43.78 100 GLU A O 1
ATOM 822 N N . SER A 1 101 ? 10.492 17.032 -29.119 1.00 46.75 101 SER A N 1
ATOM 823 C CA . SER A 1 101 ? 11.267 17.179 -30.366 1.00 46.75 101 SER A CA 1
ATOM 824 C C . SER A 1 101 ? 11.485 15.875 -31.140 1.00 46.75 101 SER A C 1
ATOM 826 O O . SER A 1 101 ? 12.591 15.341 -31.193 1.00 46.75 101 SER A O 1
ATOM 828 N N . THR A 1 102 ? 10.435 15.385 -31.813 1.00 35.06 102 THR A N 1
ATOM 829 C CA . THR A 1 102 ? 10.457 15.078 -33.268 1.00 35.06 102 THR A CA 1
ATOM 830 C C . THR A 1 102 ? 9.110 14.534 -33.768 1.00 35.06 102 THR A C 1
ATOM 832 O O . THR A 1 102 ? 8.880 13.330 -33.863 1.00 35.06 102 THR A O 1
ATOM 835 N N . VAL A 1 103 ? 8.221 15.426 -34.217 1.00 43.34 103 VAL A N 1
ATOM 836 C CA . VAL A 1 103 ? 7.105 15.021 -35.089 1.00 43.34 103 VAL A CA 1
ATOM 837 C C . VAL A 1 103 ? 7.655 14.701 -36.482 1.00 43.34 103 VAL A C 1
ATOM 839 O O . VAL A 1 103 ? 7.951 15.602 -37.263 1.00 43.34 103 VAL A O 1
ATOM 842 N N . SER A 1 104 ? 7.750 13.415 -36.823 1.00 45.78 104 SER A N 1
ATOM 843 C CA . SER A 1 104 ? 7.852 12.954 -38.214 1.00 45.78 104 SER A CA 1
ATOM 844 C C . SER A 1 104 ? 7.072 11.655 -38.394 1.00 45.78 104 SER A C 1
ATOM 846 O O . SER A 1 104 ? 7.553 10.571 -38.076 1.00 45.78 104 SER A O 1
ATOM 848 N N . GLY A 1 105 ? 5.846 11.800 -38.894 1.00 43.31 105 GLY A N 1
ATOM 849 C CA . GLY A 1 105 ? 4.801 10.783 -38.879 1.00 43.31 105 GLY A CA 1
ATOM 850 C C . GLY A 1 105 ? 5.156 9.397 -39.424 1.00 43.31 105 GLY A C 1
ATOM 851 O O . GLY A 1 105 ? 5.510 9.228 -40.590 1.00 43.31 105 GLY A O 1
ATOM 852 N N . TYR A 1 106 ? 4.836 8.402 -38.601 1.00 34.69 106 TYR A N 1
ATOM 853 C CA . TYR A 1 106 ? 4.408 7.078 -39.032 1.00 34.69 106 TYR A CA 1
ATOM 854 C C . TYR A 1 106 ? 3.064 6.825 -38.361 1.00 34.69 106 TYR A C 1
ATOM 856 O O . TYR A 1 106 ? 2.953 6.931 -37.142 1.00 34.69 106 TYR A O 1
ATOM 864 N N . ASN A 1 107 ? 2.029 6.530 -39.148 1.00 51.00 107 ASN A N 1
ATOM 865 C CA . ASN A 1 107 ? 0.701 6.247 -38.611 1.00 51.00 107 ASN A CA 1
ATOM 866 C C . ASN A 1 107 ? 0.668 4.796 -38.108 1.00 51.00 107 ASN A C 1
ATOM 868 O O . ASN A 1 107 ? 0.056 3.922 -38.723 1.00 51.00 107 ASN A O 1
ATOM 872 N N . ALA A 1 108 ? 1.416 4.530 -37.036 1.00 42.47 108 ALA A N 1
ATOM 873 C CA . ALA A 1 108 ? 1.376 3.260 -36.343 1.00 42.47 108 ALA A CA 1
ATOM 874 C C . ALA A 1 108 ? -0.010 3.122 -35.712 1.00 42.47 108 ALA A C 1
ATOM 876 O O . ALA A 1 108 ? -0.335 3.792 -34.733 1.00 42.47 108 ALA A O 1
ATOM 877 N N . GLN A 1 109 ? -0.828 2.228 -36.269 1.00 44.09 109 GLN A N 1
ATOM 878 C CA . GLN A 1 109 ? -1.839 1.576 -35.455 1.00 44.09 109 GLN A CA 1
ATOM 879 C C . GLN A 1 109 ? -1.069 0.849 -34.357 1.00 44.09 109 GLN A C 1
ATOM 881 O O . GLN A 1 109 ? -0.470 -0.195 -34.619 1.00 44.09 109 GLN A O 1
ATOM 886 N N . VAL A 1 110 ? -1.037 1.439 -33.161 1.00 45.09 110 VAL A N 1
ATOM 887 C CA . VAL A 1 110 ? -0.629 0.731 -31.954 1.00 45.09 110 VAL A CA 1
ATOM 888 C C . VAL A 1 110 ? -1.662 -0.371 -31.791 1.00 45.09 110 VAL A C 1
ATOM 890 O O . VAL A 1 110 ? -2.790 -0.139 -31.356 1.00 45.09 110 VAL A O 1
ATOM 893 N N . VAL A 1 111 ? -1.305 -1.555 -32.281 1.00 39.19 111 VAL A N 1
ATOM 894 C CA . VAL A 1 111 ? -2.001 -2.779 -31.925 1.00 39.19 111 VAL A CA 1
ATOM 895 C C . VAL A 1 111 ? -1.804 -2.876 -30.425 1.00 39.19 111 VAL A C 1
ATOM 897 O O . VAL A 1 111 ? -0.663 -2.949 -29.979 1.00 39.19 111 VAL A O 1
ATOM 900 N N . ASP A 1 112 ? -2.904 -2.786 -29.683 1.00 41.12 112 ASP A N 1
ATOM 901 C CA . ASP A 1 112 ? -2.934 -2.929 -28.231 1.00 41.12 112 ASP A CA 1
ATOM 902 C C . ASP A 1 112 ? -2.491 -4.364 -27.915 1.00 41.12 112 ASP A C 1
ATOM 904 O O . ASP A 1 112 ? -3.280 -5.313 -27.899 1.00 41.12 112 ASP A O 1
ATOM 908 N N . VAL A 1 113 ? -1.174 -4.553 -27.821 1.00 46.09 113 VAL A N 1
ATOM 909 C CA . VAL A 1 113 ? -0.585 -5.742 -27.228 1.00 46.09 113 VAL A CA 1
ATOM 910 C C . VAL A 1 113 ? -1.037 -5.673 -25.783 1.00 46.09 113 VAL A C 1
ATOM 912 O O . VAL A 1 113 ? -0.727 -4.696 -25.110 1.00 46.09 113 VAL A O 1
ATOM 915 N N . ASN A 1 114 ? -1.795 -6.676 -25.333 1.00 49.66 114 ASN A N 1
ATOM 916 C CA . ASN A 1 114 ? -2.191 -6.813 -23.933 1.00 49.66 114 ASN A CA 1
ATOM 917 C C . ASN A 1 114 ? -0.929 -6.966 -23.062 1.00 49.66 114 ASN A C 1
ATOM 919 O O . ASN A 1 114 ? -0.540 -8.078 -22.705 1.00 49.66 114 ASN A O 1
ATOM 923 N N . GLU A 1 115 ? -0.278 -5.851 -22.746 1.00 62.81 115 GLU A N 1
ATOM 924 C CA . GLU A 1 115 ? 0.646 -5.732 -21.633 1.00 62.81 115 GLU A CA 1
ATOM 925 C C . GLU A 1 115 ? -0.183 -5.865 -20.366 1.00 62.81 115 GLU A C 1
ATOM 927 O O . GLU A 1 115 ? -1.065 -5.040 -20.111 1.00 62.81 115 GLU A O 1
ATOM 932 N N . SER A 1 116 ? 0.072 -6.920 -19.597 1.00 72.00 116 SER A N 1
ATOM 933 C CA . SER A 1 116 ? -0.702 -7.201 -18.397 1.00 72.00 116 SER A CA 1
ATOM 934 C C . SER A 1 116 ? -0.524 -6.065 -17.385 1.00 72.00 116 SER A C 1
ATOM 936 O O . SER A 1 116 ? 0.577 -5.834 -16.878 1.00 72.00 116 SER A O 1
ATOM 938 N N . LYS A 1 117 ? -1.596 -5.330 -17.086 1.00 88.00 117 LYS A N 1
ATOM 939 C CA . LYS A 1 117 ? -1.544 -4.140 -16.227 1.00 88.00 117 LYS A CA 1
ATOM 940 C C . LYS A 1 117 ? -1.680 -4.544 -14.768 1.00 88.00 117 LYS A C 1
ATOM 942 O O . LYS A 1 117 ? -2.501 -5.394 -14.426 1.00 88.00 117 LYS A O 1
ATOM 947 N N . GLY A 1 118 ? -0.889 -3.912 -13.905 1.00 94.19 118 GLY A N 1
ATOM 948 C CA . GLY A 1 118 ? -1.013 -4.071 -12.462 1.00 94.19 118 GLY A CA 1
ATOM 949 C C . GLY A 1 118 ? -2.327 -3.476 -11.957 1.00 94.19 118 GLY A C 1
ATOM 950 O O . GLY A 1 118 ? -2.675 -2.342 -12.286 1.00 94.19 118 GLY A O 1
ATOM 951 N N . ILE A 1 119 ? -3.056 -4.233 -11.144 1.00 96.94 119 ILE A N 1
ATOM 952 C CA . ILE A 1 119 ? -4.310 -3.835 -10.504 1.00 96.94 119 ILE A CA 1
ATOM 953 C C . ILE A 1 119 ? -4.208 -4.146 -9.013 1.00 96.94 119 ILE A C 1
ATOM 955 O O . ILE A 1 119 ? -3.872 -5.259 -8.612 1.00 96.94 119 ILE A O 1
ATOM 959 N N . LEU A 1 120 ? -4.555 -3.167 -8.182 1.00 97.75 120 LEU A N 1
ATOM 960 C CA . LEU A 1 120 ? -4.775 -3.360 -6.757 1.00 97.75 120 LEU A CA 1
ATOM 961 C C . LEU A 1 120 ? -6.255 -3.674 -6.509 1.00 97.75 120 LEU A C 1
ATOM 963 O O . LEU A 1 120 ? -7.127 -2.832 -6.725 1.00 97.75 120 LEU A O 1
ATOM 967 N N . VAL A 1 121 ? -6.546 -4.879 -6.027 1.00 98.06 121 VAL A N 1
ATOM 968 C CA . VAL A 1 121 ? -7.889 -5.301 -5.615 1.00 98.06 121 VAL A CA 1
ATOM 969 C C . VAL A 1 121 ? -8.037 -5.045 -4.119 1.00 98.06 121 VAL A C 1
ATOM 971 O O . VAL A 1 121 ? -7.419 -5.729 -3.306 1.00 98.06 121 VAL A O 1
ATOM 974 N N . LEU A 1 122 ? -8.835 -4.049 -3.740 1.00 97.69 122 LEU A N 1
ATOM 975 C CA . LEU A 1 122 ? -9.066 -3.679 -2.342 1.00 97.69 122 LEU A CA 1
ATOM 976 C C . LEU A 1 122 ? -9.990 -4.665 -1.602 1.00 97.69 122 LEU A C 1
ATOM 978 O O . LEU A 1 122 ? -10.786 -5.365 -2.240 1.00 97.69 122 LEU A O 1
ATOM 982 N N . PRO A 1 123 ? -9.974 -4.662 -0.251 1.00 93.31 123 PRO A N 1
ATOM 983 C CA . PRO A 1 123 ? -10.999 -5.318 0.555 1.00 93.31 123 PRO A CA 1
ATOM 984 C C . PRO A 1 123 ? -12.407 -4.919 0.087 1.00 93.31 123 PRO A C 1
ATOM 986 O O . PRO A 1 123 ? -12.716 -3.739 -0.069 1.00 93.31 123 PRO A O 1
ATOM 989 N N . GLY A 1 124 ? -13.262 -5.909 -0.179 1.00 89.75 124 GLY A N 1
ATOM 990 C CA . GLY A 1 124 ? -14.589 -5.693 -0.769 1.00 89.75 124 GLY A CA 1
ATOM 991 C C . GLY A 1 124 ? -14.638 -5.719 -2.304 1.00 89.75 124 GLY A C 1
ATOM 992 O O . GLY A 1 124 ? -15.730 -5.650 -2.860 1.00 89.75 124 GLY A O 1
ATOM 993 N N . GLY A 1 125 ? -13.501 -5.884 -2.990 1.00 92.94 125 GLY A N 1
ATOM 994 C CA . GLY A 1 125 ? -13.435 -6.142 -4.434 1.00 92.94 125 GLY A CA 1
ATOM 995 C C . GLY A 1 125 ? -13.405 -4.901 -5.332 1.00 92.94 125 GLY A C 1
ATOM 996 O O . GLY A 1 125 ? -13.589 -5.031 -6.538 1.00 92.94 125 GLY A O 1
ATOM 997 N N . LYS A 1 126 ? -13.174 -3.702 -4.778 1.00 94.88 126 LYS A N 1
ATOM 998 C CA . LYS A 1 126 ? -12.917 -2.489 -5.576 1.00 94.88 126 LYS A CA 1
ATOM 999 C C . LYS A 1 126 ? -11.546 -2.621 -6.249 1.00 94.88 126 LYS A C 1
ATOM 1001 O O . LYS A 1 126 ? -10.527 -2.644 -5.566 1.00 94.88 126 LYS A O 1
ATOM 1006 N N . GLU A 1 127 ? -11.532 -2.701 -7.574 1.00 96.38 127 GLU A N 1
ATOM 1007 C CA . GLU A 1 127 ? -10.311 -2.752 -8.386 1.00 96.38 127 GLU A CA 1
ATOM 1008 C C . GLU A 1 127 ? -9.801 -1.327 -8.669 1.00 96.38 127 GLU A C 1
ATOM 1010 O O . GLU A 1 127 ? -10.588 -0.437 -9.000 1.00 96.38 127 GLU A O 1
ATOM 1015 N N . ILE A 1 128 ? -8.492 -1.102 -8.532 1.00 95.44 128 ILE A N 1
ATOM 1016 C CA . ILE A 1 128 ? -7.814 0.153 -8.881 1.00 95.44 128 ILE A CA 1
ATOM 1017 C C . ILE A 1 128 ? -6.632 -0.180 -9.809 1.00 95.44 128 ILE A C 1
ATOM 1019 O O . ILE A 1 128 ? -5.709 -0.865 -9.363 1.00 95.44 128 ILE A O 1
ATOM 1023 N N . PRO A 1 129 ? -6.626 0.265 -11.080 1.00 95.31 129 PRO A N 1
ATOM 1024 C CA . PRO A 1 129 ? -5.482 0.070 -11.966 1.00 95.31 129 PRO A CA 1
ATOM 1025 C C . PRO A 1 129 ? -4.296 0.917 -11.494 1.00 95.31 129 PRO A C 1
ATOM 1027 O O . PRO A 1 129 ? -4.476 2.067 -11.097 1.00 95.31 129 PRO A O 1
ATOM 1030 N N . VAL A 1 130 ? -3.088 0.359 -11.547 1.00 94.25 130 VAL A N 1
ATOM 1031 C CA . VAL A 1 130 ? -1.851 1.064 -11.197 1.00 94.25 130 VAL A CA 1
ATOM 1032 C C . VAL A 1 130 ? -1.230 1.635 -12.470 1.00 94.25 130 VAL A C 1
ATOM 1034 O O . VAL A 1 130 ? -0.611 0.929 -13.269 1.00 94.25 130 VAL A O 1
ATOM 1037 N N . GLU A 1 131 ? -1.456 2.929 -12.669 1.00 91.25 131 GLU A N 1
ATOM 1038 C CA . GLU A 1 131 ? -0.955 3.721 -13.797 1.00 91.25 131 GLU A CA 1
ATOM 1039 C C . GLU A 1 131 ? 0.330 4.484 -13.408 1.00 91.25 131 GLU A C 1
ATOM 1041 O O . GLU A 1 131 ? 0.918 4.223 -12.360 1.00 91.25 131 GLU A O 1
ATOM 1046 N N . ASP A 1 132 ? 0.798 5.417 -14.245 1.00 88.94 132 ASP A N 1
ATOM 1047 C CA . ASP A 1 132 ? 2.054 6.157 -14.007 1.00 88.94 132 ASP A CA 1
ATOM 1048 C C . ASP A 1 132 ? 2.002 7.089 -12.785 1.00 88.94 132 ASP A C 1
ATOM 1050 O O . ASP A 1 132 ? 3.036 7.439 -12.218 1.00 88.94 132 ASP A O 1
ATOM 1054 N N . ASN A 1 133 ? 0.802 7.494 -12.361 1.00 90.06 133 ASN A N 1
ATOM 1055 C CA . ASN A 1 133 ? 0.615 8.300 -11.160 1.00 90.06 133 ASN A CA 1
ATOM 1056 C C . ASN A 1 133 ? 0.586 7.399 -9.911 1.00 90.06 133 ASN A C 1
ATOM 1058 O O . ASN A 1 133 ? -0.258 6.502 -9.850 1.00 90.06 133 ASN A O 1
ATOM 1062 N N . PRO A 1 134 ? 1.417 7.661 -8.882 1.00 91.56 134 PRO A N 1
ATOM 1063 C CA . PRO A 1 134 ? 1.342 6.955 -7.607 1.00 91.56 134 PRO A CA 1
ATOM 1064 C C . PRO A 1 134 ? -0.044 7.059 -6.963 1.00 91.56 134 PRO A C 1
ATOM 1066 O O . PRO A 1 134 ? -0.635 8.138 -6.880 1.00 91.56 134 PRO A O 1
ATOM 1069 N N . ILE A 1 135 ? -0.541 5.935 -6.456 1.00 92.38 135 ILE A N 1
ATOM 1070 C CA . ILE A 1 135 ? -1.849 5.817 -5.814 1.00 92.38 135 ILE A CA 1
ATOM 1071 C C . ILE A 1 135 ? -1.629 5.641 -4.319 1.00 92.38 135 ILE A C 1
ATOM 1073 O O . ILE A 1 135 ? -1.113 4.621 -3.864 1.00 92.38 135 ILE A O 1
ATOM 1077 N N . THR A 1 136 ? -2.053 6.625 -3.536 1.00 92.75 136 THR A N 1
ATOM 1078 C CA . THR A 1 136 ? -2.100 6.498 -2.079 1.00 92.75 136 THR A CA 1
ATOM 1079 C C . THR A 1 136 ? -3.449 5.933 -1.655 1.00 92.75 136 THR A C 1
ATOM 1081 O O . THR A 1 136 ? -4.489 6.493 -1.993 1.00 92.75 136 THR A O 1
ATOM 1084 N N . VAL A 1 137 ? -3.424 4.853 -0.878 1.00 94.38 137 VAL A N 1
ATOM 1085 C CA . VAL A 1 137 ? -4.612 4.169 -0.350 1.00 94.38 137 VAL A CA 1
ATOM 1086 C C . VAL A 1 137 ? -4.641 4.342 1.162 1.00 94.38 137 VAL A C 1
ATOM 1088 O O . VAL A 1 137 ? -3.600 4.298 1.820 1.00 94.38 137 VAL A O 1
ATOM 1091 N N . GLY A 1 138 ? -5.818 4.534 1.751 1.00 93.81 138 GLY A N 1
ATOM 1092 C CA . GLY A 1 138 ? -5.941 4.641 3.203 1.00 93.81 138 GLY A CA 1
ATOM 1093 C C . GLY A 1 138 ? -7.344 4.386 3.724 1.00 93.81 138 GLY A C 1
ATOM 1094 O O . GLY A 1 138 ? -8.168 3.743 3.080 1.00 93.81 138 GLY A O 1
ATOM 1095 N N . ARG A 1 139 ? -7.623 4.907 4.920 1.00 95.00 139 ARG A N 1
ATOM 1096 C CA . ARG A 1 139 ? -8.887 4.703 5.641 1.00 95.00 139 ARG A CA 1
ATOM 1097 C C . ARG A 1 139 ? -10.129 4.945 4.789 1.00 95.00 139 ARG A C 1
ATOM 1099 O O . ARG A 1 139 ? -11.065 4.163 4.879 1.00 95.00 139 ARG A O 1
ATOM 1106 N N . ASN A 1 140 ? -10.135 5.990 3.963 1.00 95.19 140 ASN A N 1
ATOM 1107 C CA . ASN A 1 140 ? -11.296 6.346 3.142 1.00 95.19 140 ASN A CA 1
ATOM 1108 C C . ASN A 1 140 ? -11.603 5.310 2.042 1.00 95.19 140 ASN A C 1
ATOM 1110 O O . ASN A 1 140 ? -12.720 5.283 1.536 1.00 95.19 140 ASN A O 1
ATOM 1114 N N . ASP A 1 141 ? -10.638 4.464 1.671 1.00 96.19 141 ASP A N 1
ATOM 1115 C CA . ASP A 1 141 ? -10.810 3.422 0.655 1.00 96.19 141 ASP A CA 1
ATOM 1116 C C . ASP A 1 141 ? -11.367 2.112 1.215 1.00 96.19 141 ASP A C 1
ATOM 1118 O O . ASP A 1 141 ? -11.889 1.300 0.452 1.00 96.19 141 ASP A O 1
ATOM 1122 N N . VAL A 1 142 ? -11.248 1.902 2.531 1.00 96.44 142 VAL A N 1
ATOM 1123 C CA . VAL A 1 142 ? -11.598 0.642 3.208 1.00 96.44 142 VAL A CA 1
ATOM 1124 C C . VAL A 1 142 ? -12.563 0.815 4.385 1.00 96.44 142 VAL A C 1
ATOM 1126 O O . VAL A 1 142 ? -12.980 -0.184 4.964 1.00 96.44 142 VAL A O 1
ATOM 1129 N N . SER A 1 143 ? -12.957 2.041 4.752 1.00 95.69 143 SER A N 1
ATOM 1130 C CA . SER A 1 143 ? -13.733 2.317 5.974 1.00 95.69 143 SER A CA 1
ATOM 1131 C C . SER A 1 143 ? -15.046 1.545 6.053 1.00 95.69 143 SER A C 1
ATOM 1133 O O . SER A 1 143 ? -15.319 0.941 7.084 1.00 95.69 143 SER A O 1
ATOM 1135 N N . GLU A 1 144 ? -15.822 1.494 4.966 1.00 95.50 144 GLU A N 1
ATOM 1136 C CA . GLU A 1 144 ? -17.076 0.725 4.920 1.00 95.50 144 GLU A CA 1
ATOM 1137 C C . GLU A 1 144 ? -16.839 -0.782 5.103 1.00 95.50 144 GLU A C 1
ATOM 1139 O O . GLU A 1 144 ? -17.639 -1.473 5.733 1.00 95.50 144 GLU A O 1
ATOM 1144 N N . TYR A 1 145 ? -15.727 -1.306 4.581 1.00 95.81 145 TYR A N 1
ATOM 1145 C CA . TYR A 1 145 ? -15.364 -2.709 4.753 1.00 95.81 145 TYR A CA 1
ATOM 1146 C C . TYR A 1 145 ? -14.928 -2.987 6.200 1.00 95.81 145 TYR A C 1
ATOM 1148 O O . TYR A 1 145 ? -15.415 -3.930 6.825 1.00 95.81 145 TYR A O 1
ATOM 1156 N N . VAL A 1 146 ? -14.074 -2.136 6.773 1.00 96.19 146 VAL A N 1
ATOM 1157 C CA . VAL A 1 146 ? -13.610 -2.263 8.164 1.00 96.19 146 VAL A CA 1
ATOM 1158 C C . VAL A 1 146 ? -14.777 -2.155 9.155 1.00 96.19 146 VAL A C 1
ATOM 1160 O O . VAL A 1 146 ? -14.889 -2.995 10.046 1.00 96.19 146 VAL A O 1
ATOM 1163 N N . GLU A 1 147 ? -15.690 -1.200 8.965 1.00 95.94 147 GLU A N 1
ATOM 1164 C CA . GLU A 1 147 ? -16.842 -0.989 9.851 1.00 95.94 147 GLU A CA 1
ATOM 1165 C C . GLU A 1 147 ? -17.926 -2.067 9.680 1.00 95.94 147 GLU A C 1
ATOM 1167 O O . GLU A 1 147 ? -18.345 -2.679 10.661 1.00 95.94 147 GLU A O 1
ATOM 1172 N N . PHE A 1 148 ? -18.368 -2.348 8.446 1.00 95.00 148 PHE A N 1
ATOM 1173 C CA . PHE A 1 148 ? -19.559 -3.178 8.200 1.00 95.00 148 PHE A CA 1
ATOM 1174 C C . PHE A 1 148 ? -19.275 -4.635 7.807 1.00 95.00 148 PHE A C 1
ATOM 1176 O O . PHE A 1 148 ? -20.212 -5.438 7.776 1.00 95.00 148 PHE A O 1
ATOM 1183 N N . LYS A 1 149 ? -18.028 -5.002 7.474 1.00 95.25 149 LYS A N 1
ATOM 1184 C CA . LYS A 1 149 ? -17.633 -6.400 7.193 1.00 95.25 149 LYS A CA 1
ATOM 1185 C C . LYS A 1 149 ? -16.741 -6.990 8.276 1.00 95.25 149 LYS A C 1
ATOM 1187 O O . LYS A 1 149 ? -16.976 -8.133 8.652 1.00 95.25 149 LYS A O 1
ATOM 1192 N N . ILE A 1 150 ? -15.763 -6.229 8.770 1.00 94.31 150 ILE A N 1
ATOM 1193 C CA . ILE A 1 150 ? -14.853 -6.687 9.832 1.00 94.31 150 ILE A CA 1
ATOM 1194 C C . ILE A 1 150 ? -15.413 -6.366 11.230 1.00 94.31 150 ILE A C 1
ATOM 1196 O O . ILE A 1 150 ? -15.241 -7.149 12.158 1.00 94.31 150 ILE A O 1
ATOM 1200 N N . GLY A 1 151 ? -16.112 -5.237 11.395 1.00 93.69 151 GLY A N 1
ATOM 1201 C CA . GLY A 1 151 ? -16.615 -4.789 12.700 1.00 93.69 151 GLY A CA 1
ATOM 1202 C C . GLY A 1 151 ? -15.543 -4.151 13.592 1.00 93.69 151 GLY A C 1
ATOM 1203 O O . GLY A 1 151 ? -15.680 -4.165 14.815 1.00 93.69 151 GLY A O 1
ATOM 1204 N N . LYS A 1 152 ? -14.471 -3.612 12.995 1.00 94.56 152 LYS A N 1
ATOM 1205 C CA . LYS A 1 152 ? -13.376 -2.901 13.684 1.00 94.56 152 LYS A CA 1
ATOM 1206 C C . LYS A 1 152 ? -13.500 -1.388 13.502 1.00 94.56 152 LYS A C 1
ATOM 1208 O O . LYS A 1 152 ? -14.295 -0.916 12.692 1.00 94.56 152 LYS A O 1
ATOM 1213 N N . ASN A 1 153 ? -12.726 -0.611 14.259 1.00 94.81 153 ASN A N 1
ATOM 1214 C CA . ASN A 1 153 ? -12.737 0.846 14.155 1.00 94.81 153 ASN A CA 1
ATOM 1215 C C . ASN A 1 153 ? -11.959 1.289 12.901 1.00 94.81 153 ASN A C 1
ATOM 1217 O O . ASN A 1 153 ? -10.743 1.096 12.857 1.00 94.81 153 ASN A O 1
ATOM 1221 N N . PRO A 1 154 ? -12.582 1.963 11.912 1.00 95.25 154 PRO A N 1
ATOM 1222 C CA . PRO A 1 154 ? -11.870 2.422 10.719 1.00 95.25 154 PRO A CA 1
ATOM 1223 C C . PRO A 1 154 ? -10.662 3.308 11.025 1.00 95.25 154 PRO A C 1
ATOM 1225 O O . PRO A 1 154 ? -9.722 3.335 10.237 1.00 95.25 154 PRO A O 1
ATOM 1228 N N . ASN A 1 155 ? -10.654 4.017 12.162 1.00 94.69 155 ASN A N 1
ATOM 1229 C CA . ASN A 1 155 ? -9.549 4.890 12.569 1.00 94.69 155 ASN A CA 1
ATOM 1230 C C . ASN A 1 155 ? -8.251 4.149 12.924 1.00 94.69 155 ASN A C 1
ATOM 1232 O O . ASN A 1 155 ? -7.219 4.807 13.030 1.00 94.69 155 ASN A O 1
ATOM 1236 N N . GLU A 1 156 ? -8.282 2.820 13.060 1.00 93.88 156 GLU A N 1
ATOM 1237 C CA . GLU A 1 156 ? -7.074 1.988 13.114 1.00 93.88 156 GLU A CA 1
ATOM 1238 C C . GLU A 1 156 ? -6.304 2.028 11.782 1.00 93.88 156 GLU A C 1
ATOM 1240 O O . GLU A 1 156 ? -5.078 1.937 11.780 1.00 93.88 156 GLU A O 1
ATOM 1245 N N . VAL A 1 157 ? -6.990 2.247 10.653 1.00 93.94 157 VAL A N 1
ATOM 1246 C CA . VAL A 1 157 ? -6.342 2.530 9.367 1.00 93.94 157 VAL A CA 1
ATOM 1247 C C . VAL A 1 157 ? -5.933 4.003 9.314 1.00 93.94 157 VAL A C 1
ATOM 1249 O O . VAL A 1 157 ? -6.713 4.914 9.628 1.00 93.94 157 VAL A O 1
ATOM 1252 N N . SER A 1 158 ? -4.705 4.257 8.866 1.00 92.44 158 SER A N 1
ATOM 1253 C CA . SER A 1 158 ? -4.206 5.617 8.650 1.00 92.44 158 SER A CA 1
ATOM 1254 C C . SER A 1 158 ? -4.990 6.291 7.519 1.00 92.44 158 SER A C 1
ATOM 1256 O O . SER A 1 158 ? -5.392 5.641 6.555 1.00 92.44 158 SER A O 1
ATOM 1258 N N . SER A 1 159 ? -5.209 7.609 7.595 1.00 91.31 159 SER A N 1
ATOM 1259 C CA . SER A 1 159 ? -5.924 8.354 6.537 1.00 91.31 159 SER A CA 1
ATOM 1260 C C . SER A 1 159 ? -5.291 8.173 5.154 1.00 91.31 159 SER A C 1
ATOM 1262 O O . SER A 1 159 ? -5.997 8.157 4.151 1.00 91.31 159 SER A O 1
ATOM 1264 N N . GLN A 1 160 ? -3.974 7.986 5.133 1.00 90.88 160 GLN A N 1
ATOM 1265 C CA . GLN A 1 160 ? -3.178 7.493 4.022 1.00 90.88 160 GLN A CA 1
ATOM 1266 C C . GLN A 1 160 ? -2.254 6.417 4.615 1.00 90.88 160 GLN A C 1
ATOM 1268 O O . GLN A 1 160 ? -1.469 6.728 5.510 1.00 90.88 160 GLN A O 1
ATOM 1273 N N . GLN A 1 161 ? -2.424 5.164 4.198 1.00 92.88 161 GLN A N 1
ATOM 1274 C CA . GLN A 1 161 ? -1.792 3.979 4.784 1.00 92.88 161 GLN A CA 1
ATOM 1275 C C . GLN A 1 161 ? -0.514 3.619 4.018 1.00 92.88 161 GLN A C 1
ATOM 1277 O O . GLN A 1 161 ? 0.571 3.642 4.588 1.00 92.88 161 GLN A O 1
ATOM 1282 N N . PHE A 1 162 ? -0.629 3.387 2.714 1.00 93.81 162 PHE A N 1
ATOM 1283 C CA . PHE A 1 162 ? 0.501 3.097 1.834 1.00 93.81 162 PHE A CA 1
ATOM 1284 C C . PHE A 1 162 ? 0.335 3.801 0.487 1.00 93.81 162 PHE A C 1
ATOM 1286 O O . PHE A 1 162 ? -0.759 4.253 0.136 1.00 93.81 162 PHE A O 1
ATOM 1293 N N . THR A 1 163 ? 1.421 3.869 -0.276 1.00 93.75 163 THR A N 1
ATOM 1294 C CA . THR A 1 163 ? 1.408 4.294 -1.679 1.00 93.75 163 THR A CA 1
ATOM 1295 C C . THR A 1 163 ? 1.878 3.138 -2.554 1.00 93.75 163 THR A C 1
ATOM 1297 O O . THR A 1 163 ? 2.867 2.490 -2.227 1.00 93.75 163 THR A O 1
ATOM 1300 N N . ILE A 1 164 ? 1.171 2.884 -3.656 1.00 94.75 164 ILE A N 1
ATOM 1301 C CA . ILE A 1 164 ? 1.564 1.947 -4.713 1.00 94.75 164 ILE A CA 1
ATOM 1302 C C . ILE A 1 164 ? 1.882 2.730 -5.992 1.00 94.75 164 ILE A C 1
ATOM 1304 O O . ILE A 1 164 ? 1.206 3.711 -6.306 1.00 94.75 164 ILE A O 1
ATOM 1308 N N . PHE A 1 165 ? 2.916 2.330 -6.723 1.00 93.69 165 PHE A N 1
ATOM 1309 C CA . PHE A 1 165 ? 3.324 2.964 -7.978 1.00 93.69 165 PHE A CA 1
ATOM 1310 C C . PHE A 1 165 ? 4.041 1.971 -8.893 1.00 93.69 165 PHE A C 1
ATOM 1312 O O . PHE A 1 165 ? 4.356 0.849 -8.494 1.00 93.69 165 PHE A O 1
ATOM 1319 N N . ARG A 1 166 ? 4.304 2.402 -10.126 1.00 93.31 166 ARG A N 1
ATOM 1320 C CA . ARG A 1 166 ? 5.040 1.635 -11.131 1.00 93.31 166 ARG A CA 1
ATOM 1321 C C . ARG A 1 166 ? 6.250 2.417 -11.633 1.00 93.31 166 ARG A C 1
ATOM 1323 O O . ARG A 1 166 ? 6.202 3.644 -11.692 1.00 93.31 166 ARG A O 1
ATOM 1330 N N . LEU A 1 167 ? 7.316 1.719 -12.005 1.00 90.50 167 LEU A N 1
ATOM 1331 C CA . LEU A 1 167 ? 8.500 2.281 -12.664 1.00 90.50 167 LEU A CA 1
ATOM 1332 C C . LEU A 1 167 ? 8.790 1.477 -13.942 1.00 90.50 167 LEU A C 1
ATOM 1334 O O . LEU A 1 167 ? 8.466 0.291 -13.968 1.00 90.50 167 LEU A O 1
ATOM 1338 N N . PRO A 1 168 ? 9.382 2.071 -14.995 1.00 88.56 168 PRO A N 1
ATOM 1339 C CA . PRO A 1 168 ? 9.805 1.321 -16.180 1.00 88.56 168 PRO A CA 1
ATOM 1340 C C . PRO A 1 168 ? 10.744 0.168 -15.798 1.00 88.56 168 PRO A C 1
ATOM 1342 O O . PRO A 1 168 ? 11.675 0.375 -15.020 1.00 88.56 168 PRO A O 1
ATOM 1345 N N . SER A 1 169 ? 10.501 -1.033 -16.329 1.00 84.25 169 SER A N 1
ATOM 1346 C CA . SER A 1 169 ? 11.246 -2.228 -15.917 1.00 84.25 169 SER A CA 1
ATOM 1347 C C . SER A 1 169 ? 12.645 -2.281 -16.530 1.00 84.25 169 SER A C 1
ATOM 1349 O O . SER A 1 169 ? 12.791 -2.526 -17.732 1.00 84.25 169 SER A O 1
ATOM 1351 N N . GLU A 1 170 ? 13.681 -2.151 -15.694 1.00 78.00 170 GLU A N 1
ATOM 1352 C CA . GLU A 1 170 ? 15.092 -2.320 -16.094 1.00 78.00 170 GLU A CA 1
ATOM 1353 C C . GLU A 1 170 ? 15.416 -3.763 -16.529 1.00 78.00 170 GLU A C 1
ATOM 1355 O O . GLU A 1 170 ? 16.423 -4.018 -17.192 1.00 78.00 170 GLU A O 1
ATOM 1360 N N . SER A 1 171 ? 14.571 -4.731 -16.153 1.00 64.88 171 SER A N 1
ATOM 1361 C CA . SER A 1 171 ? 14.772 -6.153 -16.457 1.00 64.88 171 SER A CA 1
ATOM 1362 C C . SER A 1 171 ? 14.455 -6.516 -17.914 1.00 64.88 171 SER A C 1
ATOM 1364 O O . SER A 1 171 ? 14.953 -7.517 -18.448 1.00 64.88 171 SER A O 1
ATOM 1366 N N . THR A 1 172 ? 13.626 -5.706 -18.577 1.00 61.03 172 THR A N 1
ATOM 1367 C CA . THR A 1 172 ? 13.140 -5.982 -19.929 1.00 61.03 172 THR A CA 1
ATOM 1368 C C . THR A 1 172 ? 14.130 -5.462 -20.967 1.00 61.03 172 THR A C 1
ATOM 1370 O O . THR A 1 172 ? 14.576 -4.322 -20.933 1.00 61.03 172 THR A O 1
ATOM 1373 N N . ARG A 1 173 ? 14.475 -6.296 -21.957 1.00 56.19 173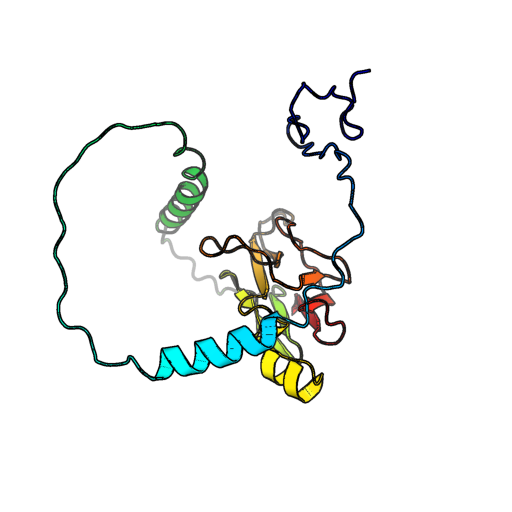 ARG A N 1
ATOM 1374 C CA . ARG A 1 173 ? 15.512 -5.980 -22.969 1.00 56.19 173 ARG A CA 1
ATOM 1375 C C . ARG A 1 173 ? 15.185 -4.794 -23.892 1.00 56.19 173 ARG A C 1
ATOM 1377 O O . ARG A 1 173 ? 15.991 -4.489 -24.769 1.00 56.19 173 ARG A O 1
ATOM 1384 N N . LEU A 1 174 ? 14.008 -4.197 -23.733 1.00 61.84 174 LEU A N 1
ATOM 1385 C CA . LEU A 1 174 ? 13.466 -3.108 -24.540 1.00 61.84 174 LEU A CA 1
ATOM 1386 C C . LEU A 1 174 ? 12.914 -1.953 -23.673 1.00 61.84 174 LEU A C 1
ATOM 1388 O O . LEU A 1 174 ? 12.414 -0.987 -24.237 1.00 61.84 174 LEU A O 1
ATOM 1392 N N . ASN A 1 175 ? 13.010 -2.027 -22.333 1.00 60.91 175 ASN A N 1
ATOM 1393 C CA . ASN A 1 175 ? 12.252 -1.183 -21.389 1.00 60.91 175 ASN A CA 1
ATOM 1394 C C . ASN A 1 175 ? 10.729 -1.192 -21.672 1.00 60.91 175 ASN A C 1
ATOM 1396 O O . ASN A 1 175 ? 10.040 -0.190 -21.486 1.00 60.91 175 ASN A O 1
ATOM 1400 N N . GLU A 1 176 ? 10.217 -2.329 -22.149 1.00 68.56 176 GLU A N 1
ATOM 1401 C CA . GLU A 1 176 ? 8.806 -2.569 -22.465 1.00 68.56 176 GLU A CA 1
ATOM 1402 C C . GLU A 1 176 ? 8.154 -3.266 -21.267 1.00 68.56 176 GLU A C 1
ATOM 1404 O O . GLU A 1 176 ? 8.314 -4.473 -21.072 1.00 68.56 176 GLU A O 1
ATOM 1409 N N . GLY A 1 177 ? 7.465 -2.485 -20.435 1.00 82.19 177 GLY A N 1
ATOM 1410 C CA . GLY A 1 177 ? 6.790 -2.952 -19.228 1.00 82.19 177 GLY A CA 1
ATOM 1411 C C . GLY A 1 177 ? 7.205 -2.196 -17.967 1.00 82.19 177 GLY A C 1
ATOM 1412 O O . GLY A 1 177 ? 8.061 -1.309 -17.983 1.00 82.19 177 GLY A O 1
ATOM 1413 N N . TYR A 1 178 ? 6.575 -2.562 -16.852 1.00 89.69 178 TYR A N 1
ATOM 1414 C CA . TYR A 1 178 ? 6.711 -1.863 -15.580 1.00 89.69 178 TYR A CA 1
ATOM 1415 C C . TYR A 1 178 ? 6.906 -2.831 -14.413 1.00 89.69 178 TYR A C 1
ATOM 1417 O O . TYR A 1 178 ? 6.202 -3.837 -14.326 1.00 89.69 178 TYR A O 1
ATOM 1425 N N . ASP A 1 179 ? 7.785 -2.458 -13.487 1.00 91.94 179 ASP A N 1
ATOM 1426 C CA . ASP A 1 179 ? 7.916 -3.085 -12.172 1.00 91.94 179 ASP A CA 1
ATOM 1427 C C . ASP A 1 179 ? 7.077 -2.284 -11.161 1.00 91.94 179 ASP A C 1
ATOM 1429 O O . ASP A 1 179 ? 7.020 -1.048 -11.219 1.00 91.94 179 ASP A O 1
ATOM 1433 N N . TYR A 1 180 ? 6.405 -2.971 -10.238 1.00 95.12 180 TYR A N 1
ATOM 1434 C CA . TYR A 1 180 ? 5.430 -2.368 -9.324 1.00 95.12 180 TYR A CA 1
ATOM 1435 C C . TYR A 1 180 ? 5.961 -2.372 -7.893 1.00 95.12 180 TYR A C 1
ATOM 1437 O O . TYR A 1 180 ? 6.571 -3.340 -7.445 1.00 95.12 180 TYR A O 1
ATOM 1445 N N . PHE A 1 181 ? 5.727 -1.286 -7.160 1.00 95.06 181 PHE A N 1
ATOM 1446 C CA . PHE A 1 181 ? 6.294 -1.069 -5.831 1.00 95.06 181 PHE A CA 1
ATOM 1447 C C . PHE A 1 181 ? 5.257 -0.522 -4.854 1.00 95.06 181 PHE A C 1
ATOM 1449 O O . PHE A 1 181 ? 4.352 0.222 -5.237 1.00 95.06 181 PHE A O 1
ATOM 1456 N N . ILE A 1 182 ? 5.431 -0.860 -3.578 1.00 95.56 182 ILE A N 1
ATOM 1457 C CA . ILE A 1 182 ? 4.664 -0.346 -2.444 1.00 95.56 182 ILE A CA 1
ATOM 1458 C C . ILE A 1 182 ? 5.587 0.260 -1.387 1.00 95.56 182 ILE A C 1
ATOM 1460 O O . ILE A 1 182 ? 6.663 -0.266 -1.093 1.00 95.56 182 ILE A O 1
ATOM 1464 N N . GLU A 1 183 ? 5.125 1.349 -0.783 1.00 92.19 183 GLU A N 1
ATOM 1465 C CA . GLU A 1 183 ? 5.771 2.036 0.333 1.00 92.19 183 GLU A CA 1
ATOM 1466 C C . GLU A 1 183 ? 4.772 2.221 1.479 1.00 92.19 183 GLU A C 1
ATOM 1468 O O . GLU A 1 183 ? 3.694 2.795 1.283 1.00 92.19 183 GLU A O 1
ATOM 1473 N N . ASP A 1 184 ? 5.130 1.769 2.686 1.00 89.56 184 ASP A N 1
ATOM 1474 C CA . ASP A 1 184 ? 4.414 2.172 3.898 1.00 89.56 184 ASP A CA 1
ATOM 1475 C C . ASP A 1 184 ? 4.699 3.652 4.151 1.00 89.56 184 ASP A C 1
ATOM 1477 O O . ASP A 1 184 ? 5.849 4.078 4.264 1.00 89.56 184 ASP A O 1
ATOM 1481 N N . ARG A 1 185 ? 3.641 4.459 4.125 1.00 74.56 185 ARG A N 1
ATOM 1482 C CA . ARG A 1 185 ? 3.747 5.827 3.621 1.00 74.56 185 ARG A CA 1
ATOM 1483 C C . ARG A 1 185 ? 4.714 6.713 4.408 1.00 74.56 185 ARG A C 1
ATOM 1485 O O . ARG A 1 185 ? 4.440 7.066 5.547 1.00 74.56 185 ARG A O 1
ATOM 1492 N N . ILE A 1 186 ? 5.670 7.304 3.698 1.00 57.00 186 ILE A N 1
ATOM 1493 C CA . ILE A 1 186 ? 6.168 8.658 3.967 1.00 57.00 186 ILE A CA 1
ATOM 1494 C C . ILE A 1 186 ? 5.864 9.502 2.724 1.00 57.00 186 ILE A C 1
ATOM 1496 O O . ILE A 1 186 ? 6.360 9.219 1.644 1.00 57.00 186 ILE A O 1
ATOM 1500 N N . THR A 1 187 ? 5.045 10.551 2.854 1.00 48.72 187 THR A N 1
ATOM 1501 C CA . THR A 1 187 ? 4.938 11.566 1.780 1.00 48.72 187 THR A CA 1
ATOM 1502 C C . THR A 1 187 ? 5.819 12.750 2.126 1.00 48.72 187 THR A C 1
ATOM 1504 O O . THR A 1 187 ? 5.982 13.060 3.302 1.00 48.72 187 THR A O 1
ATOM 1507 N N . SER A 1 188 ? 6.275 13.504 1.125 1.00 49.88 188 SER A N 1
ATOM 1508 C CA . SER A 1 188 ? 7.099 14.711 1.310 1.00 49.88 188 SER A CA 1
ATOM 1509 C C . SER A 1 188 ? 6.473 15.795 2.211 1.00 49.88 188 SER A C 1
ATOM 1511 O O . SER A 1 188 ? 7.164 16.719 2.627 1.00 49.88 188 SER A O 1
ATOM 1513 N N . VAL A 1 189 ? 5.170 15.703 2.510 1.00 52.34 189 VAL A N 1
ATOM 1514 C CA . VAL A 1 189 ? 4.429 16.609 3.412 1.00 52.34 189 VAL A CA 1
ATOM 1515 C C . VAL A 1 189 ? 4.233 16.002 4.814 1.00 52.34 189 VAL A C 1
ATOM 1517 O O . VAL A 1 189 ? 3.963 16.717 5.778 1.00 52.34 189 VAL A O 1
ATOM 1520 N N . GLN A 1 190 ? 4.353 14.678 4.955 1.00 53.78 190 GLN A N 1
ATOM 1521 C CA . GLN A 1 190 ? 4.188 13.938 6.206 1.00 53.78 190 GLN A CA 1
ATOM 1522 C C . GLN A 1 190 ? 5.213 12.795 6.281 1.00 53.78 190 GLN A C 1
ATOM 1524 O O . GLN A 1 190 ? 4.942 11.671 5.855 1.00 53.78 190 GLN A O 1
ATOM 1529 N N . ASN A 1 191 ? 6.365 13.093 6.890 1.00 61.84 191 ASN A N 1
ATOM 1530 C CA . ASN A 1 191 ? 7.474 12.162 7.144 1.00 61.84 191 ASN A CA 1
ATOM 1531 C C . ASN A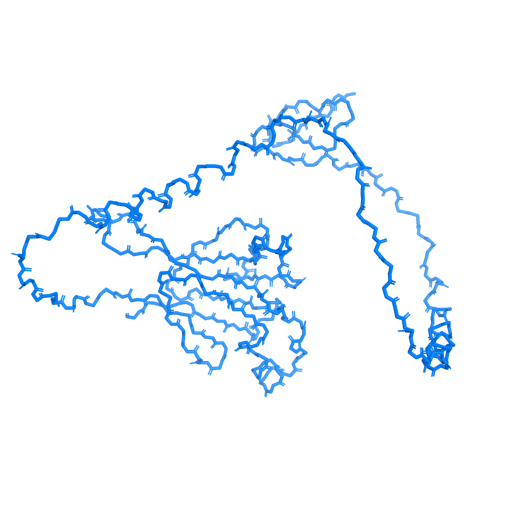 1 191 ? 7.187 11.186 8.301 1.00 61.84 191 ASN A C 1
ATOM 1533 O O . ASN A 1 191 ? 8.010 11.028 9.203 1.00 61.84 191 ASN A O 1
ATOM 1537 N N . LYS A 1 192 ? 5.996 10.581 8.334 1.00 69.69 192 LYS A N 1
ATOM 1538 C CA . LYS A 1 192 ? 5.622 9.583 9.341 1.00 69.69 192 LYS A CA 1
ATOM 1539 C C . LYS A 1 192 ? 4.989 8.362 8.671 1.00 69.69 192 LYS A C 1
ATOM 1541 O O . LYS A 1 192 ? 4.048 8.594 7.911 1.00 69.69 192 LYS A O 1
ATOM 1546 N N . PRO A 1 193 ? 5.452 7.135 9.000 1.00 77.06 193 PRO A N 1
ATOM 1547 C CA . PRO A 1 193 ? 4.844 5.887 8.542 1.00 77.06 193 PRO A CA 1
ATOM 1548 C C . PRO A 1 193 ? 3.380 5.778 8.974 1.00 77.06 193 PRO A C 1
ATOM 1550 O O . PRO A 1 193 ? 2.882 6.571 9.789 1.00 77.06 193 PRO A O 1
ATOM 1553 N N . SER A 1 194 ? 2.686 4.766 8.455 1.00 78.69 194 SER A N 1
ATOM 1554 C CA . SER A 1 194 ? 1.343 4.455 8.930 1.00 78.69 194 SER A CA 1
ATOM 1555 C C . SER A 1 194 ? 1.370 4.090 10.421 1.00 78.69 194 SER A C 1
ATOM 1557 O O . SER A 1 194 ? 2.317 3.490 10.925 1.00 78.69 194 SER A O 1
ATOM 1559 N N . THR A 1 195 ? 0.341 4.488 11.174 1.00 8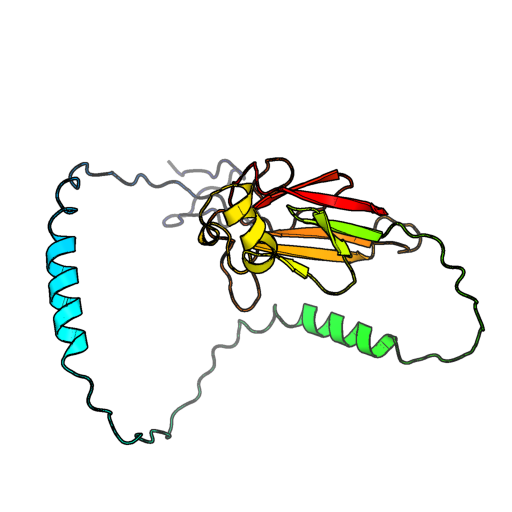5.19 195 THR A N 1
ATOM 1560 C CA . THR A 1 195 ? 0.378 4.385 12.649 1.00 85.19 195 THR A CA 1
ATOM 1561 C C . THR A 1 195 ? 0.363 2.940 13.146 1.00 85.19 195 THR A C 1
ATOM 1563 O O . THR A 1 195 ? 0.983 2.644 14.159 1.00 85.19 195 THR A O 1
ATOM 1566 N N . ASN A 1 196 ? -0.316 2.053 12.416 1.00 89.81 196 ASN A N 1
ATOM 1567 C CA . ASN A 1 196 ? -0.465 0.633 12.747 1.00 89.81 196 ASN A CA 1
ATOM 1568 C C . ASN A 1 196 ? 0.196 -0.287 11.705 1.00 89.81 196 ASN A C 1
ATOM 1570 O O . ASN A 1 196 ? -0.155 -1.462 11.623 1.00 89.81 196 ASN A O 1
ATOM 1574 N N . HIS A 1 197 ? 1.137 0.265 10.930 1.00 91.56 197 HIS A N 1
ATOM 1575 C CA . HIS A 1 197 ? 2.013 -0.434 9.990 1.00 91.56 197 HIS A CA 1
ATOM 1576 C C . HIS A 1 197 ? 1.300 -1.095 8.794 1.00 91.56 197 HIS A C 1
ATOM 1578 O O . HIS A 1 197 ? 0.084 -1.316 8.785 1.00 91.56 197 HIS A O 1
ATOM 1584 N N . THR A 1 198 ? 2.066 -1.424 7.755 1.00 94.19 198 THR A N 1
ATOM 1585 C CA . THR A 1 198 ? 1.582 -2.137 6.560 1.00 94.19 198 THR A CA 1
ATOM 1586 C C . THR A 1 198 ? 2.399 -3.408 6.376 1.00 94.19 198 THR A C 1
ATOM 1588 O O . THR A 1 198 ? 3.622 -3.376 6.495 1.00 94.19 198 THR A O 1
ATOM 1591 N N . LYS A 1 199 ? 1.743 -4.531 6.065 1.00 96.06 199 LYS A N 1
ATOM 1592 C CA . LYS A 1 199 ? 2.435 -5.789 5.745 1.00 96.06 199 LYS A CA 1
ATOM 1593 C C . LYS A 1 199 ? 2.185 -6.220 4.310 1.00 96.06 199 LYS A C 1
ATOM 1595 O O . LYS A 1 199 ? 1.088 -6.033 3.790 1.00 96.06 199 LYS A O 1
ATOM 1600 N N . VAL A 1 200 ? 3.179 -6.870 3.712 1.00 97.12 200 VAL A N 1
ATOM 1601 C CA . VAL A 1 200 ? 3.087 -7.530 2.405 1.00 97.12 200 VAL A CA 1
ATOM 1602 C C . VAL A 1 200 ? 3.473 -8.995 2.579 1.00 97.12 200 VAL A C 1
ATOM 1604 O O . VAL A 1 200 ? 4.615 -9.296 2.929 1.00 97.12 200 VAL A O 1
ATOM 1607 N N . ASN A 1 201 ? 2.524 -9.903 2.343 1.00 96.56 201 ASN A N 1
ATOM 1608 C CA . ASN A 1 201 ? 2.631 -11.342 2.612 1.00 96.56 201 ASN A CA 1
ATOM 1609 C C . ASN A 1 201 ? 3.042 -11.657 4.068 1.00 96.56 201 ASN A C 1
ATOM 1611 O O . ASN A 1 201 ? 3.888 -12.515 4.313 1.00 96.56 201 ASN A O 1
ATOM 1615 N N . GLY A 1 202 ? 2.467 -10.937 5.038 1.00 94.12 202 GLY A N 1
ATOM 1616 C CA . GLY A 1 202 ? 2.776 -11.059 6.468 1.00 94.12 202 GLY A CA 1
ATOM 1617 C C . GLY A 1 202 ? 4.061 -10.359 6.937 1.00 94.12 202 GLY A C 1
ATOM 1618 O O . GLY A 1 202 ? 4.229 -10.164 8.142 1.00 94.12 202 GLY A O 1
ATOM 1619 N N . GLU A 1 203 ? 4.946 -9.944 6.024 1.00 94.94 203 GLU A N 1
ATOM 1620 C CA . GLU A 1 203 ? 6.169 -9.194 6.338 1.00 94.94 203 GLU A CA 1
ATOM 1621 C C . GLU A 1 203 ? 5.868 -7.700 6.499 1.00 94.94 203 GLU A C 1
ATOM 1623 O O . GLU A 1 203 ? 5.283 -7.091 5.606 1.00 94.94 203 GLU A O 1
ATOM 1628 N N . ASP A 1 204 ? 6.291 -7.111 7.618 1.00 94.19 204 ASP A N 1
ATOM 1629 C CA . ASP A 1 204 ? 6.139 -5.682 7.903 1.00 94.19 204 ASP A CA 1
ATOM 1630 C C . ASP A 1 204 ? 7.114 -4.836 7.065 1.00 94.19 204 ASP A C 1
ATOM 1632 O O . ASP A 1 204 ? 8.329 -5.052 7.094 1.00 94.19 204 ASP A O 1
ATOM 1636 N N . ILE A 1 205 ? 6.568 -3.876 6.314 1.00 92.81 205 ILE A N 1
ATOM 1637 C CA . ILE A 1 205 ? 7.326 -2.969 5.442 1.00 92.81 205 ILE A CA 1
ATOM 1638 C C . ILE A 1 205 ? 7.493 -1.558 6.025 1.00 92.81 205 ILE A C 1
ATOM 1640 O O . ILE A 1 205 ? 8.059 -0.684 5.367 1.00 92.81 205 ILE A O 1
ATOM 1644 N N . THR A 1 206 ? 7.038 -1.307 7.254 1.00 88.06 206 THR A N 1
ATOM 1645 C CA . THR A 1 206 ? 7.176 0.002 7.899 1.00 88.06 206 THR A CA 1
ATOM 1646 C C . THR A 1 206 ? 8.644 0.401 8.069 1.00 88.06 206 THR A C 1
ATOM 1648 O O . THR A 1 206 ? 9.462 -0.323 8.633 1.00 88.06 206 THR A O 1
ATOM 1651 N N . GLY A 1 207 ? 8.986 1.588 7.559 1.00 79.81 207 GLY A N 1
ATOM 1652 C CA . GLY A 1 207 ? 10.354 2.117 7.557 1.00 79.81 207 GLY A CA 1
ATOM 1653 C C . GLY A 1 207 ? 11.273 1.547 6.467 1.00 79.81 207 GLY A C 1
ATOM 1654 O O . GLY A 1 207 ? 12.415 1.997 6.362 1.00 79.81 207 GLY A O 1
ATOM 1655 N N . GLN A 1 208 ? 10.804 0.606 5.639 1.00 83.12 208 GLN A N 1
ATOM 1656 C CA . GLN A 1 208 ? 11.506 0.213 4.415 1.00 83.12 208 GLN A CA 1
ATOM 1657 C C . GLN A 1 208 ? 11.339 1.304 3.342 1.00 83.12 208 GLN A C 1
ATOM 1659 O O . GLN A 1 208 ? 10.313 1.979 3.302 1.00 83.12 208 GLN A O 1
ATOM 1664 N N . LEU A 1 209 ? 12.338 1.482 2.464 1.00 81.06 209 LEU A N 1
ATOM 1665 C CA . LEU A 1 209 ? 12.269 2.503 1.407 1.00 81.06 209 LEU A CA 1
ATOM 1666 C C . LEU A 1 209 ? 11.180 2.203 0.378 1.00 81.06 209 LEU A C 1
ATOM 1668 O O . LEU A 1 209 ? 10.431 3.107 0.055 1.00 81.06 209 LEU A O 1
ATOM 1672 N N . LYS A 1 210 ? 11.126 0.961 -0.122 1.00 90.19 210 LYS A N 1
ATOM 1673 C CA . LYS A 1 210 ? 10.065 0.397 -0.969 1.00 90.19 210 LYS A CA 1
ATOM 1674 C C . LYS A 1 210 ? 10.182 -1.125 -1.008 1.00 90.19 210 LYS A C 1
ATOM 1676 O O . LYS A 1 210 ? 11.286 -1.651 -0.858 1.00 90.19 210 LYS A O 1
ATOM 1681 N N . LYS A 1 211 ? 9.076 -1.818 -1.278 1.00 94.56 211 LYS A N 1
ATOM 1682 C CA . LYS A 1 211 ? 9.036 -3.258 -1.578 1.00 94.56 211 LYS A CA 1
ATOM 1683 C C . LYS A 1 211 ? 8.446 -3.485 -2.968 1.00 94.56 211 LYS A C 1
ATOM 1685 O O . LYS A 1 211 ? 7.495 -2.813 -3.349 1.00 94.56 211 LYS A O 1
ATOM 1690 N N . GLU A 1 212 ? 9.031 -4.404 -3.725 1.00 95.69 212 GLU A N 1
ATOM 1691 C CA . GLU A 1 212 ? 8.533 -4.829 -5.038 1.00 95.69 212 GLU A CA 1
ATOM 1692 C C . GLU A 1 212 ? 7.312 -5.750 -4.887 1.00 95.69 212 GLU A C 1
ATOM 1694 O O . GLU A 1 212 ? 7.270 -6.575 -3.971 1.00 95.69 212 GLU A O 1
ATOM 1699 N N . LEU A 1 213 ? 6.325 -5.594 -5.770 1.00 96.44 213 LEU A N 1
ATOM 1700 C CA . LEU A 1 213 ? 5.070 -6.344 -5.777 1.00 96.44 213 LEU A CA 1
ATOM 1701 C C . LEU A 1 213 ? 4.990 -7.319 -6.951 1.00 96.44 213 LEU A C 1
ATOM 1703 O O . LEU A 1 213 ? 5.252 -6.966 -8.100 1.00 96.44 213 LEU A O 1
ATOM 1707 N N . HIS A 1 214 ? 4.529 -8.526 -6.646 1.00 95.56 214 HIS A N 1
ATOM 1708 C CA . HIS A 1 214 ? 4.344 -9.633 -7.576 1.00 95.56 214 HIS A CA 1
ATOM 1709 C C . HIS A 1 214 ? 2.874 -10.071 -7.636 1.00 95.56 214 HIS A C 1
ATOM 1711 O O . HIS A 1 214 ? 2.076 -9.782 -6.743 1.00 95.56 214 HIS A O 1
ATOM 1717 N N . ASP A 1 215 ? 2.509 -10.794 -8.697 1.00 96.62 215 ASP A N 1
ATOM 1718 C CA . ASP A 1 215 ? 1.149 -11.309 -8.884 1.00 96.62 215 ASP A CA 1
ATOM 1719 C C . ASP A 1 215 ? 0.676 -12.152 -7.688 1.00 96.62 215 ASP A C 1
ATOM 1721 O O . ASP A 1 215 ? 1.328 -13.117 -7.284 1.00 96.62 215 ASP A O 1
ATOM 1725 N N . GLY A 1 216 ? -0.477 -11.791 -7.127 1.00 97.06 216 GLY A N 1
ATOM 1726 C CA . GLY A 1 216 ? -1.062 -12.448 -5.962 1.00 97.06 216 GLY A CA 1
ATOM 1727 C C . GLY A 1 216 ? -0.558 -11.948 -4.604 1.00 97.06 216 GLY A C 1
ATOM 1728 O O . GLY A 1 216 ? -1.040 -12.458 -3.586 1.00 97.06 216 GLY A O 1
ATOM 1729 N N . ASP A 1 217 ? 0.346 -10.961 -4.554 1.00 98.25 217 ASP A N 1
ATOM 1730 C CA . ASP A 1 217 ? 0.837 -10.387 -3.297 1.00 98.25 217 ASP A CA 1
ATOM 1731 C C . ASP A 1 217 ? -0.300 -9.788 -2.463 1.00 98.25 217 ASP A C 1
ATOM 1733 O O . ASP A 1 217 ? -1.137 -9.020 -2.946 1.00 98.25 217 ASP A O 1
ATOM 1737 N N . LYS A 1 218 ? -0.313 -10.137 -1.174 1.00 98.19 218 LYS A N 1
ATOM 1738 C CA . LYS A 1 218 ? -1.336 -9.733 -0.207 1.00 98.19 218 LYS A CA 1
ATOM 1739 C C . LYS A 1 218 ? -0.841 -8.584 0.649 1.00 98.19 218 LYS A C 1
ATOM 1741 O O . LYS A 1 218 ? 0.212 -8.695 1.269 1.00 98.19 218 LYS A O 1
ATOM 1746 N N . ILE A 1 219 ? -1.628 -7.518 0.732 1.00 97.81 219 ILE A N 1
ATOM 1747 C CA . ILE A 1 219 ? -1.285 -6.294 1.459 1.00 97.81 219 ILE A CA 1
ATOM 1748 C C . ILE A 1 219 ? -2.268 -6.126 2.623 1.00 97.81 219 ILE A C 1
ATOM 1750 O O . ILE A 1 219 ? -3.455 -5.884 2.400 1.00 97.81 219 ILE A O 1
ATOM 1754 N N . GLU A 1 220 ? -1.787 -6.272 3.858 1.00 97.31 220 GLU A N 1
ATOM 1755 C CA . GLU A 1 220 ? -2.581 -6.114 5.085 1.00 97.31 220 GLU A CA 1
ATOM 1756 C C . GLU A 1 220 ? -2.517 -4.664 5.581 1.00 97.31 220 GLU A C 1
ATOM 1758 O O . GLU A 1 220 ? -1.437 -4.084 5.735 1.00 97.31 220 GLU A O 1
ATOM 1763 N N . PHE A 1 221 ? -3.679 -4.092 5.888 1.00 95.19 221 PHE A N 1
ATOM 1764 C CA . PHE A 1 221 ? -3.804 -2.737 6.423 1.00 95.19 221 PHE A CA 1
ATOM 1765 C C . PHE A 1 221 ? -3.752 -2.769 7.950 1.00 95.19 221 PHE A C 1
ATOM 1767 O O . PHE A 1 221 ? -4.538 -3.491 8.559 1.00 95.19 221 PHE A O 1
ATOM 1774 N N . ALA A 1 222 ? -2.922 -1.932 8.580 1.00 91.62 222 ALA A N 1
ATOM 1775 C CA . ALA A 1 222 ? -2.975 -1.677 10.025 1.00 91.62 222 ALA A CA 1
ATOM 1776 C C . ALA A 1 222 ? -2.926 -2.952 10.905 1.00 91.62 222 ALA A C 1
ATOM 1778 O O . ALA A 1 222 ? -3.666 -3.071 11.881 1.00 91.62 222 ALA A O 1
ATOM 1779 N N . HIS A 1 223 ? -2.118 -3.943 10.505 1.00 86.69 223 HIS A N 1
ATOM 1780 C CA . HIS A 1 223 ? -2.062 -5.295 11.091 1.00 86.69 223 HIS A CA 1
ATOM 1781 C C . HIS A 1 223 ? -3.411 -6.057 11.171 1.00 86.69 223 HIS A C 1
ATOM 1783 O O . HIS A 1 223 ? -3.536 -7.031 11.916 1.00 86.69 223 HIS A O 1
ATOM 1789 N N . MET A 1 224 ? -4.426 -5.674 10.392 1.00 91.44 224 MET A N 1
ATOM 1790 C CA . MET A 1 224 ? -5.693 -6.400 10.300 1.00 91.44 224 MET A CA 1
ATOM 1791 C C . MET A 1 224 ? -5.624 -7.503 9.235 1.00 91.44 224 MET A C 1
ATOM 1793 O O . MET A 1 224 ? -5.846 -7.242 8.055 1.00 91.44 224 MET A O 1
ATOM 1797 N N . GLU A 1 225 ? -5.438 -8.752 9.670 1.00 88.50 225 GLU A N 1
ATOM 1798 C CA . GLU A 1 225 ? -5.427 -9.964 8.818 1.00 88.50 225 GLU A CA 1
ATOM 1799 C C . GLU A 1 225 ? -6.700 -10.153 7.958 1.00 88.50 225 GLU A C 1
ATOM 1801 O O . GLU A 1 225 ? -6.703 -10.898 6.981 1.00 88.50 225 GLU A O 1
ATOM 1806 N N . GLU A 1 226 ? -7.795 -9.477 8.314 1.00 92.44 226 GLU A N 1
ATOM 1807 C CA . GLU A 1 226 ? -9.088 -9.507 7.613 1.00 92.44 226 GLU A CA 1
ATOM 1808 C C . GLU A 1 226 ? -9.253 -8.352 6.605 1.00 92.44 226 GLU A C 1
ATOM 1810 O O . GLU A 1 226 ? -10.134 -8.397 5.742 1.00 92.44 226 GLU A O 1
ATOM 1815 N N . CYS A 1 227 ? -8.416 -7.311 6.698 1.00 95.88 227 CYS A N 1
ATOM 1816 C CA . CYS A 1 227 ? -8.407 -6.145 5.817 1.00 95.88 227 CYS A CA 1
ATOM 1817 C C . CYS A 1 227 ? -7.240 -6.271 4.831 1.00 95.88 227 CYS A C 1
ATOM 1819 O O . CYS A 1 227 ? -6.189 -5.657 5.012 1.00 95.88 227 CYS A O 1
ATOM 1821 N N . VAL A 1 228 ? -7.427 -7.097 3.800 1.00 97.38 228 VAL A N 1
ATOM 1822 C CA . VAL A 1 228 ? -6.370 -7.479 2.853 1.00 97.38 228 VAL A CA 1
ATOM 1823 C C . VAL A 1 228 ? -6.713 -7.038 1.432 1.00 97.38 228 VAL A C 1
ATOM 1825 O O . VAL A 1 228 ? -7.755 -7.421 0.899 1.00 97.38 228 VAL A O 1
ATOM 1828 N N . ALA A 1 229 ? -5.828 -6.256 0.811 1.00 97.88 229 ALA A N 1
ATOM 1829 C CA . ALA A 1 229 ? -5.816 -6.054 -0.637 1.00 97.88 229 ALA A CA 1
ATOM 1830 C C . ALA A 1 229 ? -4.953 -7.123 -1.327 1.00 97.88 229 ALA A C 1
ATOM 1832 O O . ALA A 1 229 ? -4.118 -7.770 -0.695 1.00 97.88 229 ALA A O 1
ATOM 1833 N N . THR A 1 230 ? -5.137 -7.319 -2.629 1.00 98.19 230 THR A N 1
ATOM 1834 C CA . THR A 1 230 ? -4.300 -8.207 -3.451 1.00 98.19 230 THR A CA 1
ATOM 1835 C C . THR A 1 230 ? -3.832 -7.469 -4.698 1.00 98.19 230 THR A C 1
ATOM 1837 O O . THR A 1 230 ? -4.656 -6.880 -5.396 1.00 98.19 230 THR A O 1
ATOM 1840 N N . PHE A 1 231 ? -2.534 -7.498 -4.987 1.00 98.00 231 PHE A N 1
ATOM 1841 C CA . PHE A 1 231 ? -1.988 -7.018 -6.256 1.00 98.00 231 PHE A CA 1
ATOM 1842 C C . PHE A 1 231 ? -2.054 -8.130 -7.315 1.00 98.00 231 PHE A C 1
ATOM 1844 O O . PHE A 1 231 ? -1.815 -9.295 -6.999 1.00 98.00 231 PHE A O 1
ATOM 1851 N N . GLN A 1 232 ? -2.445 -7.798 -8.546 1.00 96.38 232 GLN A N 1
ATOM 1852 C CA . GLN A 1 232 ? -2.642 -8.758 -9.641 1.00 96.38 232 GLN A CA 1
ATOM 1853 C C . GLN A 1 232 ? -2.259 -8.146 -10.992 1.00 96.38 232 GLN A C 1
ATOM 1855 O O . GLN A 1 232 ? -2.455 -6.949 -11.194 1.00 96.38 232 GLN A O 1
ATOM 1860 N N . PHE A 1 233 ? -1.815 -8.964 -11.945 1.00 92.69 233 PHE A N 1
ATOM 1861 C CA . PHE A 1 233 ? -1.733 -8.583 -13.360 1.00 92.69 233 PHE A CA 1
ATOM 1862 C C . PHE A 1 233 ? -3.007 -8.972 -14.128 1.00 92.69 233 PHE A C 1
ATOM 1864 O O . PHE A 1 233 ? -3.591 -10.029 -13.873 1.00 92.69 233 PHE A O 1
ATOM 1871 N N . ARG A 1 234 ? -3.425 -8.153 -15.105 1.00 84.06 234 ARG A N 1
ATOM 1872 C CA . ARG A 1 234 ? -4.537 -8.455 -16.029 1.00 84.06 234 ARG A CA 1
ATOM 1873 C C . ARG A 1 234 ? -4.299 -8.019 -17.465 1.00 84.06 234 ARG A C 1
ATOM 1875 O O . ARG A 1 234 ? -3.827 -6.877 -17.640 1.00 84.06 234 ARG A O 1
#

pLDDT: mean 70.11, std 23.18, range [30.11, 98.25]

Radius of gyration: 26.41 Å; chains: 1; bounding box: 57×57×80 Å

InterPro domains:
  IPR000253 Forkhead-associated (FHA) domain [PF00498] (135-221)
  IPR008984 SMAD/FHA domain superfamily [SSF49879] (124-230)

Sequence (234 aa):
MTEQCPMCGKERADGQDYCLTSGCGWHFASDIVVDPQSEHSYIQSEEKWEENKKEMQKEQEPPKSEPEFFKERDEKASDSFIQSNSEWEKDRKQMEAESESTVSGYNAQVVDVNESKGILVLPGGKEIPVEDNPITVGRNDVSEYVEFKIGKNPNEVSSQQFTIFRLPSESTRLNEGYDYFIEDRITSVQNKPSTNHTKVNGEDITGQLKKELHDGDKIEFAHMEECVATFQFR

Secondary structure (DSSP, 8-state):
---B-TTT-PBPPTT-SB--STTT--B-----------SSSTTSHHHHHHHHHHHTTT--PPPP--------------TTSSSTTSSHHHHHHHHHHHTTS----------------EEEE-TTS-EEE--SS-EEE-HHHHHHHIIIII-S-GGGS-SS-EEEEEEE-TTSTT--SEEEEEEE--BTTB----TT-EEETTEE-TT-S-EEE-TT-EEEETTEEEEEEEEEE-

Foldseek 3Di:
DFDAQPQPRHTDDPPDQFDPDVPRGDGDDDDDPDDPDDPPDPPPPPVVVVVVVVVVVPDDDDDDDDDDDDDDDDDDDDPDPPDVVPPVVVVVVVVVVVVPDDPDDDPDPPPPPCPWWKWKQWQVGDIDTADQDKDFDWLVNCVCCCCPVVVHHSVLIDRGQKIKHWDQDPPDPVSPHTWIKMAQDDDPVRRAGIPLFKDKPNHTRTPPPIDTDDAQIWIDTSPPPSGIMGMHTD